Protein AF-0000000073198872 (afdb_homodimer)

Organism: Anisakis simplex (NCBI:txid6269)

Solvent-accessible surface area (backbone atoms only — not comparable to full-atom values): 18198 Å² total; per-residue (Å²): 120,69,72,65,58,57,59,53,57,56,56,56,57,59,61,66,65,63,76,65,64,76,68,52,69,70,65,44,51,75,65,55,50,51,52,51,48,52,51,43,51,50,50,37,53,51,40,53,50,51,40,52,51,49,52,52,49,42,53,48,53,51,48,53,53,52,51,52,50,54,45,47,52,35,37,46,24,47,45,59,31,41,44,75,40,77,53,76,89,40,34,33,37,41,26,38,73,72,46,74,95,46,59,45,45,30,42,39,37,82,68,36,77,39,73,44,79,52,90,44,79,63,46,60,76,38,49,70,52,42,48,49,20,49,66,65,63,65,28,56,22,41,32,50,19,52,51,45,41,53,38,48,51,52,51,52,58,57,56,57,56,60,63,60,65,62,76,108,120,71,73,66,56,57,56,54,58,56,56,56,56,60,61,66,67,63,76,67,64,74,68,54,68,72,69,43,52,76,66,53,52,51,50,50,48,50,51,42,52,50,51,37,53,52,41,52,50,52,42,53,52,48,51,51,50,42,53,50,54,52,48,52,54,52,51,52,49,53,45,49,52,35,38,46,24,47,46,60,32,42,43,76,41,78,55,75,88,38,34,32,38,41,26,38,74,72,46,72,95,46,59,44,44,30,42,40,38,82,68,37,77,41,74,43,78,51,90,44,79,62,46,58,76,38,50,71,52,41,47,49,20,47,66,65,64,64,27,55,22,42,31,51,19,51,51,44,40,54,38,47,51,54,51,52,56,57,56,58,58,60,62,60,65,61,75,108

Sequence (336 aa):
MAHAEFREIETNRKRKKADSSLDDFDELDASSSKRYREELLKQTTDLQYQLHKLEKEKERAVKIQSDLIKKYRAIVTALSGLQIKMKGEDLVQVESIFEPGQFFVFKVENWGKSISLLETDYAAKWSSQIEEYLGGRNSTPAFLAAVTLALDEKSQSASSVHSFNFSDMAHAEFREIETNRKRKKADSSLDDFDELDASSSKRYREELLKQTTDLQYQLHKLEKEKERAVKIQSDLIKKYRAIVTALSGLQIKMKGEDLVQVESIFEPGQFFVFKVENWGKSISLLETDYAAKWSSQIEEYLGGRNSTPAFLAAVTLALDEKSQSASSVHSFNFSD

Structure (mmCIF, N/CA/C/O backbone):
data_AF-0000000073198872-model_v1
#
loop_
_entity.id
_entity.type
_entity.pdbx_description
1 polymer 'FYR N-terminal domain-containing protein'
#
loop_
_atom_site.group_PDB
_atom_site.id
_atom_site.type_symbol
_atom_site.label_atom_id
_atom_site.label_alt_id
_atom_site.label_comp_id
_atom_site.label_asym_id
_atom_site.label_entity_id
_atom_site.label_seq_id
_atom_site.pdbx_PDB_ins_code
_atom_site.Cartn_x
_atom_site.Cartn_y
_atom_site.Cartn_z
_atom_site.occupancy
_atom_site.B_iso_or_equiv
_atom_site.auth_seq_id
_atom_site.auth_comp_id
_atom_site.auth_asym_id
_atom_site.auth_atom_id
_atom_site.pdbx_PDB_model_num
ATOM 1 N N . MET A 1 1 ? 34.344 81.125 -4.398 1 29.86 1 MET A N 1
ATOM 2 C CA . MET A 1 1 ? 32.906 81.188 -4.398 1 29.86 1 MET A CA 1
ATOM 3 C C . MET A 1 1 ? 32.281 79.938 -3.779 1 29.86 1 MET A C 1
ATOM 5 O O . MET A 1 1 ? 31.109 79.875 -3.422 1 29.86 1 MET A O 1
ATOM 9 N N . ALA A 1 2 ? 33.125 78.938 -3.816 1 49.19 2 ALA A N 1
ATOM 10 C CA . ALA A 1 2 ? 32.656 77.625 -3.455 1 49.19 2 ALA A CA 1
ATOM 11 C C . ALA A 1 2 ? 32.531 77.438 -1.942 1 49.19 2 ALA A C 1
ATOM 13 O O . ALA A 1 2 ? 31.797 76.625 -1.459 1 49.19 2 ALA A O 1
ATOM 14 N N . HIS A 1 3 ? 33.25 78.375 -1.206 1 50.47 3 HIS A N 1
ATOM 15 C CA . HIS A 1 3 ? 33.25 78.312 0.251 1 50.47 3 HIS A CA 1
ATOM 16 C C . HIS A 1 3 ? 31.891 78.688 0.82 1 50.47 3 HIS A C 1
ATOM 18 O O . HIS A 1 3 ? 31.469 78.125 1.848 1 50.47 3 HIS A O 1
ATOM 24 N N . ALA A 1 4 ? 31.219 79.688 0.162 1 48.03 4 ALA A N 1
ATOM 25 C CA . ALA A 1 4 ? 30 80.25 0.72 1 48.03 4 ALA A CA 1
ATOM 26 C C . ALA A 1 4 ? 28.828 79.312 0.569 1 48.03 4 ALA A C 1
ATOM 28 O O . ALA A 1 4 ? 27.953 79.25 1.434 1 48.03 4 ALA A O 1
ATOM 29 N N . GLU A 1 5 ? 28.891 78.375 -0.448 1 46.88 5 GLU A N 1
ATOM 30 C CA . GLU A 1 5 ? 27.75 77.5 -0.763 1 46.88 5 GLU A CA 1
ATOM 31 C C . GLU A 1 5 ? 27.625 76.375 0.24 1 46.88 5 GLU A C 1
ATOM 33 O O . GLU A 1 5 ? 26.531 75.875 0.511 1 46.88 5 GLU A O 1
ATOM 38 N N . PHE A 1 6 ? 28.828 75.938 0.807 1 49.69 6 PHE A N 1
ATOM 39 C CA . PHE A 1 6 ? 28.766 74.812 1.693 1 49.69 6 PHE A CA 1
ATOM 40 C C . PHE A 1 6 ? 28.078 75.125 3.006 1 49.69 6 PHE A C 1
ATOM 42 O O . PHE A 1 6 ? 27.359 74.312 3.58 1 49.69 6 PHE A O 1
ATOM 49 N N . ARG A 1 7 ? 28.141 76.5 3.486 1 48.84 7 ARG A N 1
ATOM 50 C CA . ARG A 1 7 ? 27.578 76.875 4.777 1 48.84 7 ARG A CA 1
ATOM 51 C C . ARG A 1 7 ? 26.062 76.875 4.73 1 48.84 7 ARG A C 1
ATOM 53 O O . ARG A 1 7 ? 25.391 76.625 5.746 1 48.84 7 ARG A O 1
ATOM 60 N N . GLU A 1 8 ? 25.5 77.125 3.455 1 48.06 8 GLU A N 1
ATOM 61 C CA . GLU A 1 8 ? 24.047 77.188 3.357 1 48.06 8 GLU A CA 1
ATOM 62 C C . GLU A 1 8 ? 23.391 75.812 3.453 1 48.06 8 GLU A C 1
ATOM 64 O O . GLU A 1 8 ? 22.297 75.688 3.988 1 48.06 8 GLU A O 1
ATOM 69 N N . ILE A 1 9 ? 24.094 74.75 2.965 1 51.44 9 ILE A N 1
ATOM 70 C CA . ILE A 1 9 ? 23.484 73.438 2.969 1 51.44 9 ILE A CA 1
ATOM 71 C C . ILE A 1 9 ? 23.406 72.938 4.402 1 51.44 9 ILE A C 1
ATOM 73 O O . ILE A 1 9 ? 22.422 72.312 4.781 1 51.44 9 ILE A O 1
ATOM 77 N N . GLU A 1 10 ? 24.531 73.375 5.223 1 46.34 10 GLU A N 1
ATOM 78 C CA . GLU A 1 10 ? 24.516 72.875 6.59 1 46.34 10 GLU A CA 1
ATOM 79 C C . GLU A 1 10 ? 23.391 73.562 7.406 1 46.34 10 GLU A C 1
ATOM 81 O O . GLU A 1 10 ? 22.781 72.875 8.258 1 46.34 10 GLU A O 1
ATOM 86 N N . THR A 1 11 ? 23.078 74.875 7.098 1 47.56 11 THR A N 1
ATOM 87 C CA . THR A 1 11 ? 22.062 75.562 7.891 1 47.56 11 THR A CA 1
ATOM 88 C C . THR A 1 11 ? 20.672 75 7.574 1 47.56 11 THR A C 1
ATOM 90 O O . THR A 1 11 ? 19.797 74.938 8.445 1 47.56 11 THR A O 1
ATOM 93 N N . ASN A 1 12 ? 20.484 74.562 6.25 1 47.78 12 ASN A N 1
ATOM 94 C CA . ASN A 1 12 ? 19.156 74.062 5.887 1 47.78 12 ASN A CA 1
ATOM 95 C C . ASN A 1 12 ? 18.891 72.688 6.504 1 47.78 12 ASN A C 1
ATOM 97 O O . ASN A 1 12 ? 17.734 72.25 6.629 1 47.78 12 ASN A O 1
ATOM 101 N N . ARG A 1 13 ? 19.984 71.938 6.695 1 43.19 13 ARG A N 1
ATOM 102 C CA . ARG A 1 13 ? 19.781 70.625 7.309 1 43.19 13 ARG A CA 1
ATOM 103 C C . ARG A 1 13 ? 19.344 70.75 8.766 1 43.19 13 ARG A C 1
ATOM 105 O O . ARG A 1 13 ? 18.625 69.875 9.289 1 43.19 13 ARG A O 1
ATOM 112 N N . LYS A 1 14 ? 19.781 71.812 9.484 1 44.91 14 LYS A N 1
ATOM 113 C CA . LYS A 1 14 ? 19.406 71.938 10.891 1 44.91 14 LYS A CA 1
ATOM 114 C C . LYS A 1 14 ? 17.922 72.25 11.031 1 44.91 14 LYS A C 1
ATOM 116 O O . LYS A 1 14 ? 17.328 72 12.07 1 44.91 14 LYS A O 1
ATOM 121 N N . ARG A 1 15 ? 17.375 73 10.008 1 44.44 15 ARG A N 1
ATOM 122 C CA . ARG A 1 15 ? 15.992 73.438 10.266 1 44.44 15 ARG A CA 1
ATOM 123 C C . ARG A 1 15 ? 15.047 72.25 10.133 1 44.44 15 ARG A C 1
ATOM 125 O O . ARG A 1 15 ? 13.945 72.25 10.695 1 44.44 15 ARG A O 1
ATOM 132 N N . LYS A 1 16 ? 15.391 71.25 9.219 1 43.62 16 LYS A N 1
ATOM 133 C CA . LYS A 1 16 ? 14.367 70.25 8.992 1 43.62 16 LYS A CA 1
ATOM 134 C C . LYS A 1 16 ? 14.312 69.25 10.148 1 43.62 16 LYS A C 1
ATOM 136 O O . LYS A 1 16 ? 13.539 68.312 10.109 1 43.62 16 LYS A O 1
ATOM 141 N N . LYS A 1 17 ? 15.359 69.188 10.953 1 40.75 17 LYS A N 1
ATOM 142 C CA . LYS A 1 17 ? 15.25 68.188 12.023 1 40.75 17 LYS A CA 1
ATOM 143 C C . LYS A 1 17 ? 14.195 68.562 13.047 1 40.75 17 LYS A C 1
ATOM 145 O O . LYS A 1 17 ? 13.984 67.875 14.039 1 40.75 17 LYS A O 1
ATOM 150 N N . ALA A 1 18 ? 13.836 69.875 13.141 1 38.72 18 ALA A N 1
ATOM 151 C CA . ALA A 1 18 ? 13.055 70.188 14.328 1 38.72 18 ALA A CA 1
ATOM 152 C C . ALA A 1 18 ? 11.734 69.438 14.344 1 38.72 18 ALA A C 1
ATOM 154 O O . ALA A 1 18 ? 11.336 68.875 15.375 1 38.72 18 ALA A O 1
ATOM 155 N N . ASP A 1 19 ? 10.766 69.875 13.484 1 36.12 19 ASP A N 1
ATOM 156 C CA . ASP A 1 19 ? 9.352 69.625 13.773 1 36.12 19 ASP A CA 1
ATOM 157 C C . ASP A 1 19 ? 8.977 68.188 13.484 1 36.12 19 ASP A C 1
ATOM 159 O O . ASP A 1 19 ? 7.887 67.875 12.977 1 36.12 19 ASP A O 1
ATOM 163 N N . SER A 1 20 ? 9.914 67.25 13.242 1 34.59 20 SER A N 1
ATOM 164 C CA . SER A 1 20 ? 9.367 66 12.859 1 34.59 20 SER A CA 1
ATOM 165 C C . SER A 1 20 ? 8.336 65.5 13.875 1 34.59 20 SER A C 1
ATOM 167 O O . SER A 1 20 ? 8.602 65.5 15.078 1 34.59 20 SER A O 1
ATOM 169 N N . SER A 1 21 ? 6.961 65.5 13.539 1 36.66 21 SER A N 1
ATOM 170 C CA . SER A 1 21 ? 5.66 65 14.016 1 36.66 21 SER A CA 1
ATOM 171 C C . SER A 1 21 ? 5.746 63.625 14.609 1 36.66 21 SER A C 1
ATOM 173 O O . SER A 1 21 ? 4.723 63 14.891 1 36.66 21 SER A O 1
ATOM 175 N N . LEU A 1 22 ? 6.867 62.969 14.539 1 36.72 22 LEU A N 1
ATOM 176 C CA . LEU A 1 22 ? 6.801 61.594 15.07 1 36.72 22 LEU A CA 1
ATOM 177 C C . LEU A 1 22 ? 6.434 61.625 16.547 1 36.72 22 LEU A C 1
ATOM 179 O O . LEU A 1 22 ? 6.191 60.562 17.141 1 36.72 22 LEU A O 1
ATOM 183 N N . ASP A 1 23 ? 6.816 62.688 17.281 1 38.59 23 ASP A N 1
ATOM 184 C CA . ASP A 1 23 ? 6.445 62.75 18.703 1 38.59 23 ASP A CA 1
ATOM 185 C C . ASP A 1 23 ? 4.93 62.688 18.875 1 38.59 23 ASP A C 1
ATOM 187 O O . ASP A 1 23 ? 4.426 62.719 20 1 38.59 23 ASP A O 1
ATOM 191 N N . ASP A 1 24 ? 4.211 63.125 17.781 1 40.94 24 ASP A N 1
ATOM 192 C CA . ASP A 1 24 ? 2.768 63.312 17.891 1 40.94 24 ASP A CA 1
ATOM 193 C C . ASP A 1 24 ? 2.062 61.969 18.109 1 40.94 24 ASP A C 1
ATOM 195 O O . ASP A 1 24 ? 0.838 61.938 18.266 1 40.94 24 ASP A O 1
ATOM 199 N N . PHE A 1 25 ? 2.641 60.875 17.75 1 42.91 25 PHE A N 1
ATOM 200 C CA . PHE A 1 25 ? 1.94 59.625 18.047 1 42.91 25 PHE A CA 1
ATOM 201 C C . PHE A 1 25 ? 1.687 59.5 19.547 1 42.91 25 PHE A C 1
ATOM 203 O O . PHE A 1 25 ? 0.919 58.625 19.969 1 42.91 25 PHE A O 1
ATOM 210 N N . ASP A 1 26 ? 2.48 60.062 20.375 1 45.41 26 ASP A N 1
ATOM 211 C CA . ASP A 1 26 ? 2.312 60.094 21.812 1 45.41 26 ASP A CA 1
ATOM 212 C C . ASP A 1 26 ? 0.983 60.75 22.203 1 45.41 26 ASP A C 1
ATOM 214 O O . ASP A 1 26 ? 0.507 60.594 23.328 1 45.41 26 ASP A O 1
ATOM 218 N N . GLU A 1 27 ? 0.67 61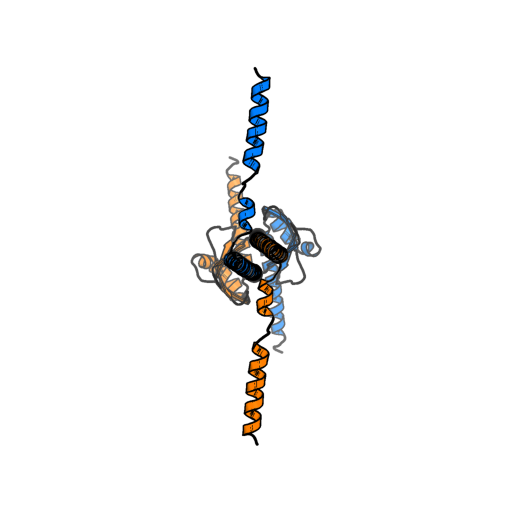.906 21.5 1 47.66 27 GLU A N 1
ATOM 219 C CA . GLU A 1 27 ? -0.547 62.594 21.922 1 47.66 27 GLU A CA 1
ATOM 220 C C . GLU A 1 27 ? -1.791 61.812 21.547 1 47.66 27 GLU A C 1
ATOM 222 O O . GLU A 1 27 ? -2.572 62.219 20.688 1 47.66 27 GLU A O 1
ATOM 227 N N . LEU A 1 28 ? -1.693 60.688 20.969 1 51.25 28 LEU A N 1
ATOM 228 C CA . LEU A 1 28 ? -2.984 60.031 20.797 1 51.25 28 LEU A CA 1
ATOM 229 C C . LEU A 1 28 ? -3.816 60.156 22.062 1 51.25 28 LEU A C 1
ATOM 231 O O . LEU A 1 28 ? -3.307 59.906 23.172 1 51.25 28 LEU A O 1
ATOM 235 N N . ASP A 1 29 ? -4.926 60.75 21.922 1 65.88 29 ASP A N 1
ATOM 236 C CA . ASP A 1 29 ? -5.918 60.906 22.984 1 65.88 29 ASP A CA 1
ATOM 237 C C . ASP A 1 29 ? -6.133 59.594 23.719 1 65.88 29 ASP A C 1
ATOM 239 O O . ASP A 1 29 ? -5.867 58.531 23.188 1 65.88 29 ASP A O 1
ATOM 243 N N . ALA A 1 30 ? -6 59.656 25.094 1 72.56 30 ALA A N 1
ATOM 244 C CA . ALA A 1 30 ? -6.254 58.562 26 1 72.56 30 ALA A CA 1
ATOM 245 C C . ALA A 1 30 ? -7.266 57.594 25.406 1 72.56 30 ALA A C 1
ATOM 247 O O . ALA A 1 30 ? -7.109 56.375 25.531 1 72.56 30 ALA A O 1
ATOM 248 N N . SER A 1 31 ? -8.188 58.125 24.5 1 77.12 31 SER A N 1
ATOM 249 C CA . SER A 1 31 ? -9.234 57.312 23.891 1 77.12 31 SER A CA 1
ATOM 250 C C . SER A 1 31 ? -8.688 56.5 22.719 1 77.12 31 SER A C 1
ATOM 252 O O . SER A 1 31 ? -9.008 55.312 22.562 1 77.12 31 SER A O 1
ATOM 254 N N . SER A 1 32 ? -7.824 57.094 21.906 1 82.5 32 SER A N 1
ATOM 255 C CA . SER A 1 32 ? -7.25 56.438 20.734 1 82.5 32 SER A CA 1
ATOM 256 C C . SER A 1 32 ? -6.254 55.375 21.141 1 82.5 32 SER A C 1
ATOM 258 O O . SER A 1 32 ? -6.207 54.281 20.547 1 82.5 32 SER A O 1
ATOM 260 N N . SER A 1 33 ? -5.48 55.594 22.172 1 80.81 33 SER A N 1
ATOM 261 C CA . SER A 1 33 ? -4.516 54.625 22.688 1 80.81 33 SER A CA 1
ATOM 262 C C . SER A 1 33 ? -5.215 53.406 23.266 1 80.81 33 SER A C 1
ATOM 264 O O . SER A 1 33 ? -4.77 52.281 23.047 1 80.81 33 SER A O 1
ATOM 266 N N . LYS A 1 34 ? -6.305 53.75 24 1 82.06 34 LYS A N 1
ATOM 267 C CA . LYS A 1 34 ? -7.086 52.656 24.578 1 82.06 34 LYS A CA 1
ATOM 268 C C . LYS A 1 34 ? -7.68 51.781 23.469 1 82.06 34 LYS A C 1
ATOM 270 O O . LYS A 1 34 ? -7.648 50.562 23.562 1 82.06 34 LYS A O 1
ATOM 275 N N . ARG A 1 35 ? -8.219 52.375 22.406 1 87.38 35 ARG A N 1
ATOM 276 C CA . ARG A 1 35 ? -8.789 51.625 21.281 1 87.38 35 ARG A CA 1
ATOM 277 C C . ARG A 1 35 ? -7.734 50.781 20.594 1 87.38 35 ARG A C 1
ATOM 279 O O . ARG A 1 35 ? -8.008 49.625 20.234 1 87.38 35 ARG A O 1
ATOM 286 N N . TYR A 1 36 ? -6.566 51.281 20.375 1 87.75 36 TYR A N 1
ATOM 287 C CA . TYR A 1 36 ? -5.477 50.562 19.734 1 87.75 36 TYR A CA 1
ATOM 288 C C . TYR A 1 36 ? -5.07 49.344 20.562 1 87.75 36 TYR A C 1
ATOM 290 O O . TYR A 1 36 ? -4.871 48.25 20.016 1 87.75 36 TYR A O 1
ATOM 298 N N . ARG A 1 37 ? -4.988 49.562 21.859 1 86.38 37 ARG A N 1
ATOM 299 C CA . ARG A 1 37 ? -4.637 48.469 22.75 1 86.38 37 ARG A CA 1
ATOM 300 C C . ARG A 1 37 ? -5.684 47.344 22.703 1 86.38 37 ARG A C 1
ATOM 302 O O . ARG A 1 37 ? -5.34 46.156 22.656 1 86.38 37 ARG A O 1
ATOM 309 N N . GLU A 1 38 ? -6.891 47.75 22.688 1 89.56 38 GLU A N 1
ATOM 310 C CA . GLU A 1 38 ? -7.988 46.812 22.609 1 89.56 38 GLU A CA 1
ATOM 311 C C . GLU A 1 38 ? -7.941 46.031 21.297 1 89.56 38 GLU A C 1
ATOM 313 O O . GLU A 1 38 ? -8.219 44.812 21.266 1 89.56 38 GLU A O 1
ATOM 318 N N . GLU A 1 39 ? -7.621 46.75 20.25 1 91.56 39 GLU A N 1
ATOM 319 C CA . GLU A 1 39 ? -7.5 46.094 18.953 1 91.56 39 GLU A CA 1
ATOM 320 C C . GLU A 1 39 ? -6.352 45.094 18.922 1 91.56 39 GLU A C 1
ATOM 322 O O . GLU A 1 39 ? -6.488 44 18.375 1 91.56 39 GLU A O 1
ATOM 327 N N . LEU A 1 40 ? -5.25 45.438 19.562 1 91.44 40 LEU A N 1
ATOM 328 C CA . LEU A 1 40 ? -4.094 44.531 19.625 1 91.44 40 LEU A CA 1
ATOM 329 C C . LEU A 1 40 ? -4.402 43.312 20.453 1 91.44 40 LEU A C 1
ATOM 331 O O . LEU A 1 40 ? -3.965 42.188 20.125 1 91.44 40 LEU A O 1
ATOM 335 N N . LEU A 1 41 ? -5.152 43.5 21.516 1 91.69 41 LEU A N 1
ATOM 336 C CA . LEU A 1 41 ? -5.551 42.406 22.375 1 91.69 41 LEU A CA 1
ATOM 337 C C . LEU A 1 41 ? -6.461 41.438 21.609 1 91.69 41 LEU A C 1
ATOM 339 O O . LEU A 1 41 ? -6.309 40.219 21.719 1 91.69 41 LEU A O 1
ATOM 343 N N . LYS A 1 42 ? -7.363 42 20.844 1 93.88 42 LYS A N 1
ATOM 344 C CA . LYS A 1 42 ? -8.25 41.188 20.031 1 93.88 42 LYS A CA 1
ATOM 345 C C . LYS A 1 42 ? -7.473 40.406 18.984 1 93.88 42 LYS A C 1
ATOM 347 O O . LYS A 1 42 ? -7.727 39.219 18.781 1 93.88 42 LYS A O 1
ATOM 352 N N . GLN A 1 43 ? -6.523 41.031 18.328 1 92.81 43 GLN A N 1
ATOM 353 C CA . GLN A 1 43 ? -5.707 40.375 17.312 1 92.81 43 GLN A CA 1
ATOM 354 C C . GLN A 1 43 ? -4.898 39.219 17.906 1 92.81 43 GLN A C 1
ATOM 356 O O . GLN A 1 43 ? -4.789 38.156 17.297 1 92.81 43 GLN A O 1
ATOM 361 N N . THR A 1 44 ? -4.363 39.469 19.078 1 93.25 44 THR A N 1
ATOM 362 C CA . THR A 1 44 ? -3.57 38.438 19.766 1 93.25 44 THR A CA 1
ATOM 363 C C . THR A 1 44 ? -4.426 37.219 20.078 1 93.25 44 THR A C 1
ATOM 365 O O . THR A 1 44 ? -4 36.094 19.859 1 93.25 44 THR A O 1
ATOM 368 N N . THR A 1 45 ? -5.609 37.5 20.594 1 93.81 45 THR A N 1
ATOM 369 C CA . THR A 1 45 ? -6.52 36.406 20.938 1 93.81 45 THR A CA 1
ATOM 370 C C . THR A 1 45 ? -6.945 35.656 19.688 1 93.81 45 THR A C 1
ATOM 372 O O . THR A 1 45 ? -7.035 34.438 19.719 1 93.81 45 THR A O 1
ATOM 375 N N . ASP A 1 46 ? -7.191 36.375 18.609 1 95.19 46 ASP A N 1
ATOM 376 C CA . ASP A 1 46 ? -7.582 35.75 17.344 1 95.19 46 ASP A CA 1
ATOM 377 C C . ASP A 1 46 ? -6.461 34.875 16.781 1 95.19 46 ASP A C 1
ATOM 379 O O . ASP A 1 46 ? -6.711 33.75 16.297 1 95.19 46 ASP A O 1
ATOM 383 N N . LEU A 1 47 ? -5.25 35.344 16.875 1 95 47 LEU A N 1
ATOM 384 C CA . LEU A 1 47 ? -4.102 34.594 16.375 1 95 47 LEU A CA 1
ATOM 385 C C . LEU A 1 47 ? -3.857 33.344 17.203 1 95 47 LEU A C 1
ATOM 387 O O . LEU A 1 47 ? -3.496 32.281 16.672 1 95 47 LEU A O 1
ATOM 391 N N . GLN A 1 48 ? -4.105 33.438 18.547 1 93.56 48 GLN A N 1
ATOM 392 C CA . GLN A 1 48 ? -3.973 32.281 19.438 1 93.56 48 GLN A CA 1
ATOM 393 C C . GLN A 1 48 ? -5 31.219 19.078 1 93.56 48 GLN A C 1
ATOM 395 O O . GLN A 1 48 ? -4.68 30.031 19.062 1 93.56 48 GLN A O 1
ATOM 400 N N . TYR A 1 49 ? -6.188 31.656 18.781 1 95.06 49 TYR A N 1
ATOM 401 C CA . TYR A 1 49 ? -7.25 30.75 18.375 1 95.06 49 TYR A CA 1
ATOM 402 C C . TYR A 1 49 ? -6.914 30.062 17.062 1 95.06 49 TYR A C 1
ATOM 404 O O . TYR A 1 49 ? -7.086 28.859 16.922 1 95.06 49 TYR A O 1
ATOM 412 N N . GLN A 1 50 ? -6.426 30.797 16.078 1 94.62 50 GLN A N 1
ATOM 413 C CA . GLN A 1 50 ? -6.074 30.266 14.766 1 94.62 50 GLN A CA 1
ATOM 414 C C . GLN A 1 50 ? -4.945 29.234 14.875 1 94.62 50 GLN A C 1
ATOM 416 O O . GLN A 1 50 ? -4.965 28.219 14.188 1 94.62 50 GLN A O 1
ATOM 421 N N . LEU A 1 51 ? -4.02 29.547 15.773 1 95.19 51 LEU A N 1
ATOM 422 C CA . LEU A 1 51 ? -2.902 28.641 15.992 1 95.19 51 LEU A CA 1
ATOM 423 C C . LEU A 1 51 ? -3.389 27.312 16.562 1 95.19 51 LEU A C 1
ATOM 425 O O . LEU A 1 51 ? -2.967 26.25 16.094 1 95.19 51 LEU A O 1
ATOM 429 N N . HIS A 1 52 ? -4.27 27.359 17.516 1 94.19 52 HIS A N 1
ATOM 430 C CA . HIS A 1 52 ? -4.816 26.172 18.141 1 94.19 52 HIS A CA 1
ATOM 431 C C . HIS A 1 52 ? -5.641 25.359 17.141 1 94.19 52 HIS A C 1
ATOM 433 O O . HIS A 1 52 ? -5.535 24.125 17.094 1 94.19 52 HIS A O 1
ATOM 439 N N . LYS A 1 53 ? -6.426 26.031 16.359 1 94.75 53 LYS A N 1
ATOM 440 C CA . LYS A 1 53 ? -7.25 25.391 15.344 1 94.75 53 LYS A CA 1
ATOM 441 C C . LYS A 1 53 ? -6.387 24.672 14.305 1 94.75 53 LYS A C 1
ATOM 443 O O . LYS A 1 53 ? -6.664 23.531 13.938 1 94.75 53 LYS A O 1
ATOM 448 N N . LEU A 1 54 ? -5.336 25.344 13.914 1 93.12 54 LEU A N 1
ATOM 449 C CA . LEU A 1 54 ? -4.445 24.797 12.898 1 93.12 54 LEU A CA 1
ATOM 450 C C . LEU A 1 54 ? -3.697 23.578 13.43 1 93.12 54 LEU A C 1
ATOM 452 O O . LEU A 1 54 ? -3.467 22.609 12.703 1 93.12 54 LEU A O 1
ATOM 456 N N . GLU A 1 55 ? -3.367 23.656 14.688 1 92.62 55 GLU A N 1
ATOM 457 C CA . GLU A 1 55 ? -2.697 22.531 15.32 1 92.62 55 GLU A CA 1
ATOM 458 C C . GLU A 1 55 ? -3.592 21.281 15.328 1 92.62 55 GLU A C 1
ATOM 460 O O . GLU A 1 55 ? -3.137 20.188 15.016 1 92.62 55 GLU A O 1
ATOM 465 N N . LYS A 1 56 ? -4.824 21.531 15.617 1 94.25 56 LYS A N 1
ATOM 466 C CA . LYS A 1 56 ? -5.789 20.422 15.656 1 94.25 56 LYS A CA 1
ATOM 467 C C . LYS A 1 56 ? -6.062 19.891 14.258 1 94.25 56 LYS A C 1
ATOM 469 O O . LYS A 1 56 ? -6.184 18.672 14.062 1 94.25 56 LYS A O 1
ATOM 474 N N . GLU A 1 57 ? -6.121 20.797 13.32 1 90.5 57 GLU A N 1
ATOM 475 C CA . GLU A 1 57 ? -6.336 20.391 11.93 1 90.5 57 GLU A CA 1
ATOM 476 C C . GLU A 1 57 ? -5.168 19.578 11.398 1 90.5 57 GLU A C 1
ATOM 478 O O . GLU A 1 57 ? -5.367 18.578 10.703 1 90.5 57 GLU A O 1
ATOM 483 N N . LYS A 1 58 ? -3.996 20 11.773 1 88.56 58 LYS A N 1
ATOM 484 C CA . LYS A 1 58 ? -2.795 19.266 11.391 1 88.56 58 LYS A CA 1
ATOM 485 C C . LYS A 1 58 ? -2.812 17.844 11.961 1 88.56 58 LYS A C 1
ATOM 487 O O . LYS A 1 58 ? -2.551 16.875 11.242 1 88.56 58 LYS A O 1
ATOM 492 N N . GLU A 1 59 ? -3.176 17.719 13.164 1 89.56 59 GLU A N 1
ATOM 493 C CA . GLU A 1 59 ? -3.229 16.406 13.82 1 89.56 59 GLU A CA 1
ATOM 494 C C . GLU A 1 59 ? -4.262 15.508 13.164 1 89.56 59 GLU A C 1
ATOM 496 O O . GLU A 1 59 ? -4 14.32 12.93 1 89.56 59 GLU A O 1
ATOM 501 N N . ARG A 1 60 ? -5.34 16.156 12.859 1 88.31 60 ARG A N 1
ATOM 502 C CA . ARG A 1 60 ? -6.418 15.398 12.234 1 88.31 60 ARG A CA 1
ATOM 503 C C . ARG A 1 60 ? -6.031 14.945 10.836 1 88.31 60 ARG A C 1
ATOM 505 O O . ARG A 1 60 ? -6.285 13.797 10.453 1 88.31 60 ARG A O 1
ATOM 512 N N . ALA A 1 61 ? -5.438 15.758 10.094 1 85.31 61 ALA A N 1
ATOM 513 C CA . ALA A 1 61 ? -5.047 15.445 8.719 1 85.31 61 ALA A CA 1
ATOM 514 C C . ALA A 1 61 ? -4 14.336 8.688 1 85.31 61 ALA A C 1
ATOM 516 O O . ALA A 1 61 ? -4.082 13.422 7.863 1 85.31 61 ALA A O 1
ATOM 517 N N . VAL A 1 62 ? -3.158 14.406 9.648 1 82.5 62 VAL A N 1
ATOM 518 C CA . VAL A 1 62 ? -2.094 13.406 9.727 1 82.5 62 VAL A CA 1
ATOM 519 C C . VAL A 1 62 ? -2.682 12.055 10.109 1 82.5 62 VAL A C 1
ATOM 521 O O . VAL A 1 62 ? -2.311 11.023 9.539 1 82.5 62 VAL A O 1
ATOM 524 N N . LYS A 1 63 ? -3.598 12.031 10.961 1 86.06 63 LYS A N 1
ATOM 525 C CA . LYS A 1 63 ? -4.215 10.797 11.43 1 86.06 63 LYS A CA 1
ATOM 526 C C . LYS A 1 63 ? -5.062 10.156 10.336 1 86.06 63 LYS A C 1
ATOM 528 O O . LYS A 1 63 ? -5.035 8.93 10.156 1 86.06 63 LYS A O 1
ATOM 533 N N . ILE A 1 64 ? -5.762 10.93 9.617 1 83.5 64 ILE A N 1
ATOM 534 C CA . ILE A 1 64 ? -6.605 10.438 8.539 1 83.5 64 ILE A CA 1
ATOM 535 C C . ILE A 1 64 ? -5.742 9.758 7.477 1 83.5 64 ILE A C 1
ATOM 537 O O . ILE A 1 64 ? -6.051 8.656 7.031 1 83.5 64 ILE A O 1
ATOM 541 N N . GLN A 1 65 ? -4.691 10.445 7.141 1 82.88 65 GLN A N 1
ATOM 542 C CA . GLN A 1 65 ? -3.801 9.867 6.141 1 82.88 65 GLN A CA 1
ATOM 543 C C . GLN A 1 65 ? -3.176 8.57 6.648 1 82.88 65 GLN A C 1
ATOM 545 O O . GLN A 1 65 ? -3.051 7.602 5.898 1 82.88 65 GLN A O 1
ATOM 550 N N . SER A 1 66 ? -2.848 8.523 7.879 1 86 66 SER A N 1
ATOM 551 C CA . SER A 1 66 ? -2.248 7.332 8.477 1 86 66 SER A CA 1
ATOM 552 C C . SER A 1 66 ? -3.225 6.164 8.484 1 86 66 SER A C 1
ATOM 554 O O . SER A 1 66 ? -2.832 5.02 8.234 1 86 66 SER A O 1
ATOM 556 N N . ASP A 1 67 ? -4.469 6.426 8.734 1 87.19 67 ASP A N 1
ATOM 557 C CA . ASP A 1 67 ? -5.496 5.391 8.75 1 87.19 67 ASP A CA 1
ATOM 558 C C . ASP A 1 67 ? -5.754 4.848 7.348 1 87.19 67 ASP A C 1
ATOM 560 O O . ASP A 1 67 ? -6.023 3.658 7.172 1 87.19 67 ASP A O 1
ATOM 564 N N . LEU A 1 68 ? -5.676 5.73 6.414 1 84.31 68 LEU A N 1
ATOM 565 C CA . LEU A 1 68 ? -5.859 5.316 5.027 1 84.31 68 LEU A CA 1
ATOM 566 C C . LEU A 1 68 ? -4.754 4.363 4.594 1 84.31 68 LEU A C 1
ATOM 568 O O . LEU A 1 68 ? -5.016 3.363 3.922 1 84.31 68 LEU A O 1
ATOM 572 N N . ILE A 1 69 ? -3.578 4.613 5.043 1 87.25 69 ILE A N 1
ATOM 573 C CA . ILE A 1 69 ? -2.441 3.768 4.695 1 87.25 69 ILE A CA 1
ATOM 574 C C . ILE A 1 69 ? -2.592 2.402 5.367 1 87.25 69 ILE A C 1
ATOM 576 O O . ILE A 1 69 ? -2.309 1.371 4.754 1 87.25 69 ILE A O 1
ATOM 580 N N . LYS A 1 70 ? -3.01 2.424 6.566 1 90.94 70 LYS A N 1
ATOM 581 C CA . LYS A 1 70 ? -3.24 1.181 7.297 1 90.94 70 LYS A CA 1
ATOM 582 C C . LYS A 1 70 ? -4.277 0.312 6.59 1 90.94 70 LYS A C 1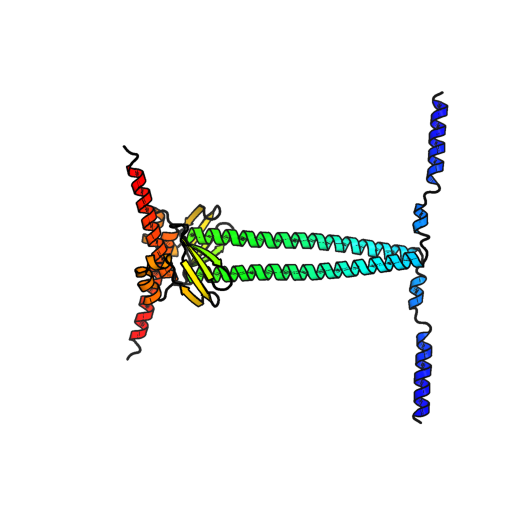
ATOM 584 O O . LYS A 1 70 ? -4.098 -0.9 6.461 1 90.94 70 LYS A O 1
ATOM 589 N N . LYS A 1 71 ? -5.305 0.976 6.16 1 92.06 71 LYS A N 1
ATOM 590 C CA . LYS A 1 71 ? -6.352 0.278 5.418 1 92.06 71 LYS A CA 1
ATOM 591 C C . LYS A 1 71 ? -5.809 -0.296 4.113 1 92.06 71 LYS A C 1
ATOM 593 O O . LYS A 1 71 ? -6.098 -1.443 3.766 1 92.06 71 LYS A O 1
ATOM 598 N N . TYR A 1 72 ? -5.047 0.433 3.443 1 93.88 72 TYR A N 1
ATOM 599 C CA . TYR A 1 72 ? -4.453 -0.01 2.186 1 93.88 72 TYR A CA 1
ATOM 600 C C . TYR A 1 72 ? -3.559 -1.226 2.404 1 93.88 72 TYR A C 1
ATOM 602 O O . TYR A 1 72 ? -3.615 -2.191 1.64 1 93.88 72 TYR A O 1
ATOM 610 N N . ARG A 1 73 ? -2.783 -1.123 3.373 1 96 73 ARG A N 1
ATOM 611 C CA . ARG A 1 73 ? -1.896 -2.236 3.688 1 96 73 ARG A CA 1
ATOM 612 C C . ARG A 1 73 ? -2.691 -3.506 3.98 1 96 73 ARG A C 1
ATOM 614 O O . ARG A 1 73 ? -2.322 -4.594 3.533 1 96 73 ARG A O 1
ATOM 621 N N . ALA A 1 74 ? -3.766 -3.381 4.742 1 96.44 74 ALA A N 1
ATOM 622 C CA . ALA A 1 74 ? -4.633 -4.512 5.062 1 96.44 74 ALA A CA 1
ATOM 623 C C . ALA A 1 74 ? -5.254 -5.105 3.803 1 96.44 74 ALA A C 1
ATOM 625 O O . ALA A 1 74 ? -5.32 -6.328 3.65 1 96.44 74 ALA A O 1
ATOM 626 N N . ILE A 1 75 ? -5.645 -4.246 2.91 1 96.94 75 ILE A N 1
ATOM 627 C CA . ILE A 1 75 ? -6.281 -4.664 1.665 1 96.94 75 ILE A CA 1
ATOM 628 C C . ILE A 1 75 ? -5.266 -5.383 0.781 1 96.94 75 ILE A C 1
ATOM 630 O O . ILE A 1 75 ? -5.559 -6.441 0.219 1 96.94 75 ILE A O 1
ATOM 634 N N . VAL A 1 76 ? -4.086 -4.848 0.662 1 98.38 76 VAL A N 1
ATOM 635 C CA . VAL A 1 76 ? -3.014 -5.477 -0.102 1 98.38 76 VAL A CA 1
ATOM 636 C C . VAL A 1 76 ? -2.746 -6.879 0.443 1 98.38 76 VAL A C 1
ATOM 638 O O . VAL A 1 76 ? -2.652 -7.84 -0.322 1 98.38 76 VAL A O 1
ATOM 641 N N . THR A 1 77 ? -2.648 -6.977 1.729 1 98.62 77 THR A N 1
ATOM 642 C CA . THR A 1 77 ? -2.375 -8.258 2.365 1 98.62 77 THR A CA 1
ATOM 643 C C . THR A 1 77 ? -3.508 -9.25 2.1 1 98.62 77 THR A C 1
ATOM 645 O O . THR A 1 77 ? -3.26 -10.406 1.764 1 98.62 77 THR A O 1
ATOM 648 N N . ALA A 1 78 ? -4.699 -8.805 2.176 1 98.19 78 ALA A N 1
ATOM 649 C CA . ALA A 1 78 ? -5.863 -9.664 2.004 1 98.19 78 ALA A CA 1
ATOM 650 C C . ALA A 1 78 ? -5.98 -10.148 0.562 1 98.19 78 ALA A C 1
ATOM 652 O O . ALA A 1 78 ? -6.363 -11.297 0.312 1 98.19 78 ALA A O 1
ATOM 653 N N . LEU A 1 79 ? -5.645 -9.336 -0.383 1 98.69 79 LEU A N 1
ATOM 654 C CA . LEU A 1 79 ? -5.824 -9.648 -1.796 1 98.69 79 LEU A CA 1
ATOM 655 C C . LEU A 1 79 ? -4.645 -10.453 -2.33 1 98.69 79 LEU A C 1
ATOM 657 O O . LEU A 1 79 ? -4.832 -11.43 -3.059 1 98.69 79 LEU A O 1
ATOM 661 N N . SER A 1 80 ? -3.455 -10.086 -1.958 1 98.75 80 SER A N 1
ATOM 662 C CA . SER A 1 80 ? -2.266 -10.695 -2.545 1 98.75 80 SER A CA 1
ATOM 663 C C . SER A 1 80 ? -1.757 -11.852 -1.688 1 98.75 80 SER A C 1
ATOM 665 O O . SER A 1 80 ? -0.967 -12.672 -2.154 1 98.75 80 SER A O 1
ATOM 667 N N . GLY A 1 81 ? -2.146 -11.812 -0.403 1 98.69 81 GLY A N 1
ATOM 668 C CA . GLY A 1 81 ? -1.617 -12.781 0.542 1 98.69 81 GLY A CA 1
ATOM 669 C C . GLY A 1 81 ? -0.24 -12.414 1.063 1 98.69 81 GLY A C 1
ATOM 670 O O . GLY A 1 81 ? 0.406 -13.219 1.743 1 98.69 81 GLY A O 1
ATOM 671 N N . LEU A 1 82 ? 0.219 -11.25 0.729 1 98.88 82 LEU A N 1
ATOM 672 C CA . LEU A 1 82 ? 1.572 -10.836 1.072 1 98.88 82 LEU A CA 1
ATOM 673 C C . LEU A 1 82 ? 1.547 -9.617 1.991 1 98.88 82 LEU A C 1
ATOM 675 O O . LEU A 1 82 ? 0.952 -8.586 1.652 1 98.88 82 LEU A O 1
ATOM 679 N N . GLN A 1 83 ? 2.105 -9.773 3.172 1 98.5 83 GLN A N 1
ATOM 680 C CA . GLN A 1 83 ? 2.391 -8.625 4.02 1 98.5 83 GLN A CA 1
ATOM 681 C C . GLN A 1 83 ? 3.732 -7.988 3.658 1 98.5 83 GLN A C 1
ATOM 683 O O . GLN A 1 83 ? 4.781 -8.617 3.82 1 98.5 83 GLN A O 1
ATOM 688 N N . ILE A 1 84 ? 3.693 -6.754 3.148 1 98.38 84 ILE A N 1
ATOM 689 C CA . ILE A 1 84 ? 4.875 -6.062 2.648 1 98.38 84 ILE A CA 1
ATOM 690 C C . ILE A 1 84 ? 5.258 -4.934 3.604 1 98.38 84 ILE A C 1
ATOM 692 O O . ILE A 1 84 ? 4.48 -4 3.812 1 98.38 84 ILE A O 1
ATOM 696 N N . LYS A 1 85 ? 6.406 -5.094 4.164 1 97.06 85 LYS A N 1
ATOM 697 C CA . LYS A 1 85 ? 6.891 -4.129 5.145 1 97.06 85 LYS A CA 1
ATOM 698 C C . LYS A 1 85 ? 8.188 -3.475 4.676 1 97.06 85 LYS A C 1
ATOM 700 O O . LYS A 1 85 ? 9.172 -4.16 4.41 1 97.06 85 LYS A O 1
ATOM 705 N N . MET A 1 86 ? 8.148 -2.219 4.605 1 94.75 86 MET A N 1
ATOM 706 C CA . MET A 1 86 ? 9.359 -1.479 4.266 1 94.75 86 MET A CA 1
ATOM 707 C C . MET A 1 86 ? 10.242 -1.282 5.492 1 94.75 86 MET A C 1
ATOM 709 O O . MET A 1 86 ? 9.766 -0.838 6.539 1 94.75 86 MET A O 1
ATOM 713 N N . LYS A 1 87 ? 11.406 -1.812 5.332 1 93.56 87 LYS A N 1
ATOM 714 C CA . LYS A 1 87 ? 12.391 -1.659 6.402 1 93.56 87 LYS A CA 1
ATOM 715 C C . LYS A 1 87 ? 13.516 -0.714 5.98 1 93.56 87 LYS A C 1
ATOM 717 O O . LYS A 1 87 ? 14.539 -1.152 5.457 1 93.56 87 LYS A O 1
ATOM 722 N N . GLY A 1 88 ? 13.383 0.568 6.164 1 87.56 88 GLY A N 1
ATOM 723 C CA . GLY A 1 88 ? 14.367 1.544 5.723 1 87.56 88 GLY A CA 1
ATOM 724 C C . GLY A 1 88 ? 14.133 2.031 4.309 1 87.56 88 GLY A C 1
ATOM 725 O O . GLY A 1 88 ? 12.984 2.129 3.859 1 87.56 88 GLY A O 1
ATOM 726 N N . GLU A 1 89 ? 15.25 2.414 3.641 1 85.44 89 GLU A N 1
ATOM 727 C CA . GLU A 1 89 ? 15.141 3.045 2.33 1 85.44 89 GLU A CA 1
ATOM 728 C C . GLU A 1 89 ? 14.953 2.004 1.229 1 85.44 89 GLU A C 1
ATOM 730 O O . GLU A 1 89 ? 14.156 2.197 0.311 1 85.44 89 GLU A O 1
ATOM 735 N N . ASP A 1 90 ? 15.688 0.886 1.392 1 93.81 90 ASP A N 1
ATOM 736 C CA . ASP A 1 90 ? 15.695 0.026 0.212 1 93.81 90 ASP A CA 1
ATOM 737 C C . ASP A 1 90 ? 15.344 -1.414 0.58 1 93.81 90 ASP A C 1
ATOM 739 O O . ASP A 1 90 ? 15.25 -2.277 -0.295 1 93.81 90 ASP A O 1
ATOM 743 N N . LEU A 1 91 ? 15.148 -1.739 1.83 1 97.12 91 LEU A N 1
ATOM 744 C CA . LEU A 1 91 ? 14.867 -3.109 2.242 1 97.12 91 LEU A CA 1
ATOM 745 C C . LEU A 1 91 ? 13.375 -3.307 2.49 1 97.12 91 LEU A C 1
ATOM 747 O O . LEU A 1 91 ? 12.727 -2.455 3.104 1 97.12 91 LEU A O 1
ATOM 751 N N . VAL A 1 92 ? 12.922 -4.371 1.96 1 98.44 92 VAL A N 1
ATOM 752 C CA . VAL A 1 92 ? 11.5 -4.688 2.088 1 98.44 92 VAL A CA 1
ATOM 753 C C . VAL A 1 92 ? 11.336 -6.137 2.549 1 98.44 92 VAL A C 1
ATOM 755 O O . VAL A 1 92 ? 11.93 -7.051 1.97 1 98.44 92 VAL A O 1
ATOM 758 N N . GLN A 1 93 ? 10.617 -6.34 3.58 1 98.56 93 GLN A N 1
ATOM 759 C CA . GLN A 1 93 ? 10.281 -7.676 4.047 1 98.56 93 GLN A CA 1
ATOM 760 C C . GLN A 1 93 ? 8.906 -8.109 3.531 1 98.56 93 GLN A C 1
ATOM 762 O O . GLN A 1 93 ? 7.949 -7.332 3.582 1 98.56 93 GLN A O 1
ATOM 767 N N . VAL A 1 94 ? 8.859 -9.305 2.992 1 98.81 94 VAL A N 1
ATOM 768 C CA . VAL A 1 94 ? 7.605 -9.844 2.477 1 98.81 94 VAL A CA 1
ATOM 769 C C . VAL A 1 94 ? 7.25 -11.125 3.221 1 98.81 94 VAL A C 1
ATOM 771 O O . VAL A 1 94 ? 7.992 -12.109 3.164 1 98.81 94 VAL A O 1
ATOM 774 N N . GLU A 1 95 ? 6.113 -11.07 3.918 1 98.69 95 GLU A N 1
ATOM 775 C CA . GLU A 1 95 ? 5.625 -12.203 4.699 1 98.69 95 GLU A CA 1
ATOM 776 C C . GLU A 1 95 ? 4.297 -12.719 4.152 1 98.69 95 GLU A C 1
ATOM 778 O O . GLU A 1 95 ? 3.377 -11.938 3.896 1 98.69 95 GLU A O 1
ATOM 783 N N . SER A 1 96 ? 4.23 -14.016 3.926 1 98.62 96 SER A N 1
ATOM 784 C CA . SER A 1 96 ? 2.977 -14.602 3.461 1 98.62 96 SER A CA 1
ATOM 785 C C . SER A 1 96 ? 2.014 -14.836 4.617 1 98.62 96 SER A C 1
ATOM 787 O O . SER A 1 96 ? 2.428 -15.258 5.703 1 98.62 96 SER A O 1
ATOM 789 N N . ILE A 1 97 ? 0.753 -14.641 4.402 1 97.81 97 ILE A N 1
ATOM 790 C CA . ILE A 1 97 ? -0.263 -14.906 5.414 1 97.81 97 ILE A CA 1
ATOM 791 C C . ILE A 1 97 ? -0.378 -16.406 5.645 1 97.81 97 ILE A C 1
ATOM 793 O O . ILE A 1 97 ? -0.906 -16.844 6.672 1 97.81 97 ILE A O 1
ATOM 797 N N . PHE A 1 98 ? 0.1 -17.234 4.723 1 97.81 98 PHE A N 1
ATOM 798 C CA . PHE A 1 98 ? -0.014 -18.688 4.809 1 97.81 98 PHE A CA 1
ATOM 799 C C . PHE A 1 98 ? 1.149 -19.281 5.602 1 97.81 98 PHE A C 1
ATOM 801 O O . PHE A 1 98 ? 1.121 -20.453 5.977 1 97.81 98 PHE A O 1
ATOM 808 N N . GLU A 1 99 ? 2.121 -18.5 5.828 1 97.94 99 GLU A N 1
ATOM 809 C CA . GLU A 1 99 ? 3.266 -18.938 6.621 1 97.94 99 GLU A CA 1
ATOM 810 C C . GLU A 1 99 ? 3.82 -17.797 7.465 1 97.94 99 GLU A C 1
ATOM 812 O O . GLU A 1 99 ? 4.953 -17.359 7.258 1 97.94 99 GLU A O 1
ATOM 817 N N . PRO A 1 100 ? 3.053 -17.438 8.484 1 96.56 100 PRO A N 1
ATOM 818 C CA . PRO A 1 100 ? 3.436 -16.297 9.328 1 96.56 100 PRO A CA 1
ATOM 819 C C . PRO A 1 100 ? 4.746 -16.547 10.07 1 96.56 100 PRO A C 1
ATOM 821 O O . PRO A 1 100 ? 5.02 -17.656 10.508 1 96.56 100 PRO A O 1
ATOM 824 N N . GLY A 1 101 ? 5.496 -15.531 10.234 1 96.75 101 GLY A N 1
ATOM 825 C CA . GLY A 1 101 ? 6.746 -15.625 10.977 1 96.75 101 GLY A CA 1
ATOM 826 C C . GLY A 1 101 ? 7.953 -15.82 10.07 1 96.75 101 GLY A C 1
ATOM 827 O O . GLY A 1 101 ? 9.094 -15.648 10.516 1 96.75 101 GLY A O 1
ATOM 828 N N . GLN A 1 102 ? 7.734 -16.203 8.898 1 97.62 102 GLN A N 1
ATOM 829 C CA . GLN A 1 102 ? 8.789 -16.344 7.898 1 97.62 102 GLN A CA 1
ATOM 830 C C . GLN A 1 102 ? 8.664 -15.281 6.812 1 97.62 102 GLN A C 1
ATOM 832 O O . GLN A 1 102 ? 7.551 -14.898 6.434 1 97.62 102 GLN A O 1
ATOM 837 N N . PHE A 1 103 ? 9.836 -14.734 6.406 1 98.38 103 PHE A N 1
ATOM 838 C CA . PHE A 1 103 ? 9.711 -13.664 5.43 1 98.38 103 PHE A CA 1
ATOM 839 C C . PHE A 1 103 ? 10.906 -13.648 4.488 1 98.38 103 PHE A C 1
ATOM 841 O O . PHE A 1 103 ? 12 -14.086 4.859 1 98.38 103 PHE A O 1
ATOM 848 N N . PHE A 1 104 ? 10.648 -13.156 3.27 1 98.81 104 PHE A N 1
ATOM 849 C CA . PHE A 1 104 ? 11.688 -12.805 2.316 1 98.81 104 PHE A CA 1
ATOM 850 C C . PHE A 1 104 ? 12.18 -11.375 2.555 1 98.81 104 PHE A C 1
ATOM 852 O O . PHE A 1 104 ? 11.43 -10.531 3.041 1 98.81 104 PHE A O 1
ATOM 859 N N . VAL A 1 105 ? 13.438 -11.172 2.209 1 98.56 105 VAL A N 1
ATOM 860 C CA . VAL A 1 105 ? 13.977 -9.812 2.232 1 98.56 105 VAL A CA 1
ATOM 861 C C . VAL A 1 105 ? 14.422 -9.414 0.83 1 98.56 105 VAL A C 1
ATOM 863 O O . VAL A 1 105 ? 15.258 -10.086 0.223 1 98.56 105 VAL A O 1
ATOM 866 N N . PHE A 1 106 ? 13.828 -8.305 0.373 1 98.69 106 PHE A N 1
ATOM 867 C CA . PHE A 1 106 ? 14.18 -7.77 -0.938 1 98.69 106 PHE A CA 1
ATOM 868 C C . PHE A 1 106 ? 14.867 -6.422 -0.804 1 98.69 106 PHE A C 1
ATOM 870 O O . PHE A 1 106 ? 14.508 -5.613 0.054 1 98.69 106 PHE A O 1
ATOM 877 N N . LYS A 1 107 ? 15.859 -6.277 -1.547 1 98.19 107 LYS A N 1
ATOM 878 C CA . LYS A 1 107 ? 16.359 -4.93 -1.814 1 98.19 107 LYS A CA 1
ATOM 879 C C . LYS A 1 107 ? 15.625 -4.305 -3.004 1 98.19 107 LYS A C 1
ATOM 881 O O . LYS A 1 107 ? 15.68 -4.836 -4.113 1 98.19 107 LYS A O 1
ATOM 886 N N . VAL A 1 108 ? 14.883 -3.221 -2.768 1 97.69 108 VAL A N 1
ATOM 887 C CA . VAL A 1 108 ? 14.078 -2.57 -3.793 1 97.69 108 VAL A CA 1
ATOM 888 C C . VAL A 1 108 ? 14.578 -1.143 -4.016 1 97.69 108 VAL A C 1
ATOM 890 O O . VAL A 1 108 ? 14.5 -0.306 -3.111 1 97.69 108 VAL A O 1
ATOM 893 N N . GLU A 1 109 ? 15.039 -0.918 -5.176 1 95.69 109 GLU A N 1
ATOM 894 C CA . GLU A 1 109 ? 15.602 0.391 -5.492 1 95.69 109 GLU A CA 1
ATOM 895 C C . GLU A 1 109 ? 14.828 1.066 -6.621 1 95.69 109 GLU A C 1
ATOM 897 O O . GLU A 1 109 ? 14.117 0.402 -7.375 1 95.69 109 GLU A O 1
ATOM 902 N N . ASN A 1 110 ? 14.938 2.416 -6.703 1 94.06 110 ASN A N 1
ATOM 903 C CA . ASN A 1 110 ? 14.344 3.207 -7.777 1 94.06 110 ASN A CA 1
ATOM 904 C C . ASN A 1 110 ? 12.852 2.91 -7.93 1 94.06 110 ASN A C 1
ATOM 906 O O . ASN A 1 110 ? 12.383 2.629 -9.031 1 94.06 110 ASN A O 1
ATOM 910 N N . TRP A 1 111 ? 12.125 2.85 -6.891 1 89.5 111 TRP A N 1
ATOM 911 C CA . TRP A 1 111 ? 10.68 2.686 -6.844 1 89.5 111 TRP A CA 1
ATOM 912 C C . TRP A 1 111 ? 10.258 1.354 -7.461 1 89.5 111 TRP A C 1
ATOM 914 O O . TRP A 1 111 ? 9.25 1.277 -8.164 1 89.5 111 TRP A O 1
ATOM 924 N N . GLY A 1 112 ? 11.133 0.384 -7.348 1 93.44 112 GLY A N 1
ATOM 925 C CA . GLY A 1 112 ? 10.75 -0.952 -7.777 1 93.44 112 GLY A CA 1
ATOM 926 C C . GLY A 1 112 ? 11.352 -1.34 -9.117 1 93.44 112 GLY A C 1
ATOM 927 O O . GLY A 1 112 ? 11.125 -2.449 -9.602 1 93.44 112 GLY A O 1
ATOM 928 N N . LYS A 1 113 ? 12.133 -0.494 -9.719 1 93.31 113 LYS A N 1
ATOM 929 C CA . LYS A 1 113 ? 12.727 -0.791 -11.016 1 93.31 113 LYS A CA 1
ATOM 930 C C . LYS A 1 113 ? 13.875 -1.782 -10.883 1 93.31 113 LYS A C 1
ATOM 932 O O . LYS A 1 113 ? 14.211 -2.488 -11.844 1 93.31 113 LYS A O 1
ATOM 937 N N . SER A 1 114 ? 14.484 -1.771 -9.727 1 96.38 114 SER A N 1
ATOM 938 C CA . SER A 1 114 ? 15.531 -2.729 -9.398 1 96.38 114 SER A CA 1
ATOM 939 C C . SER A 1 114 ? 15.195 -3.508 -8.133 1 96.38 114 SER A C 1
ATOM 941 O O . SER A 1 114 ? 15.016 -2.92 -7.062 1 96.38 114 SER A O 1
ATOM 943 N N . ILE A 1 115 ? 15.07 -4.848 -8.312 1 98.06 115 ILE A N 1
ATOM 944 C CA . ILE A 1 115 ? 14.68 -5.699 -7.191 1 98.06 115 ILE A CA 1
ATOM 945 C C . ILE A 1 115 ? 15.633 -6.887 -7.09 1 98.06 115 ILE A C 1
ATOM 947 O O . ILE A 1 115 ? 15.945 -7.531 -8.094 1 98.06 115 ILE A O 1
ATOM 951 N N . SER A 1 116 ? 16.109 -7.074 -5.891 1 97.5 116 SER A N 1
ATOM 952 C CA . SER A 1 116 ? 16.953 -8.242 -5.645 1 97.5 116 SER A CA 1
ATOM 953 C C . SER A 1 116 ? 16.547 -8.953 -4.359 1 97.5 116 SER A C 1
ATOM 955 O O . SER A 1 116 ? 16.234 -8.305 -3.355 1 97.5 116 SER A O 1
ATOM 957 N N . LEU A 1 117 ? 16.484 -10.273 -4.449 1 98.5 117 LEU A N 1
ATOM 958 C CA . LEU A 1 117 ? 16.203 -11.094 -3.273 1 98.5 117 LEU A CA 1
ATOM 959 C C . LEU A 1 117 ? 17.469 -11.375 -2.484 1 98.5 117 LEU A C 1
ATOM 961 O O . LEU A 1 117 ? 18.469 -11.852 -3.045 1 98.5 117 LEU A O 1
ATOM 965 N N . LEU A 1 118 ? 17.391 -11.055 -1.2 1 97.94 118 LEU A N 1
ATOM 966 C CA . LEU A 1 118 ? 18.531 -11.383 -0.347 1 97.94 118 LEU A CA 1
ATOM 967 C C . LEU A 1 118 ? 18.516 -12.852 0.052 1 97.94 118 LEU A C 1
ATOM 969 O O . LEU A 1 118 ? 17.453 -13.414 0.312 1 97.94 118 LEU A O 1
ATOM 973 N N . GLU A 1 119 ? 19.688 -13.398 0.129 1 96.88 119 GLU A N 1
ATOM 974 C CA . GLU A 1 119 ? 19.812 -14.789 0.557 1 96.88 119 GLU A CA 1
ATOM 975 C C . GLU A 1 119 ? 19.609 -14.922 2.062 1 96.88 119 GLU A C 1
ATOM 977 O O . GLU A 1 119 ? 20.234 -14.211 2.848 1 96.88 119 GLU A O 1
ATOM 982 N N . THR A 1 120 ? 18.656 -15.625 2.467 1 97.31 120 THR A N 1
ATOM 983 C CA . THR A 1 120 ? 18.359 -15.992 3.848 1 97.31 120 THR A CA 1
ATOM 984 C C . THR A 1 120 ? 18.094 -17.484 3.965 1 97.31 120 THR A C 1
ATOM 986 O O . THR A 1 120 ? 17.969 -18.188 2.953 1 97.31 120 THR A O 1
ATOM 989 N N . ASP A 1 121 ? 18.016 -17.969 5.246 1 97.38 121 ASP A N 1
ATOM 990 C CA . ASP A 1 121 ? 17.672 -19.375 5.457 1 97.38 121 ASP A CA 1
ATOM 991 C C . ASP A 1 121 ? 16.281 -19.672 4.895 1 97.38 121 ASP A C 1
ATOM 993 O O . ASP A 1 121 ? 16.062 -20.766 4.352 1 97.38 121 ASP A O 1
ATOM 997 N N . TYR A 1 122 ? 15.438 -18.75 5 1 98.19 122 TYR A N 1
ATOM 998 C CA . TYR A 1 122 ? 14.086 -18.953 4.492 1 98.19 122 TYR A CA 1
ATOM 999 C C . TYR A 1 122 ? 14.078 -19 2.967 1 98.19 122 TYR A C 1
ATOM 1001 O O . TYR A 1 122 ? 13.43 -19.875 2.371 1 98.19 122 TYR A O 1
ATOM 1009 N N . ALA A 1 123 ? 14.766 -18.031 2.377 1 98.25 123 ALA A N 1
ATOM 1010 C CA . ALA A 1 123 ? 14.828 -18 0.919 1 98.25 123 ALA A CA 1
ATOM 1011 C C . ALA A 1 123 ? 15.391 -19.297 0.358 1 98.25 123 ALA A C 1
ATOM 1013 O O . ALA A 1 123 ? 14.992 -19.734 -0.722 1 98.25 123 ALA A O 1
ATOM 1014 N N . ALA A 1 124 ? 16.25 -19.906 1.114 1 97.69 124 ALA A N 1
ATOM 1015 C CA . ALA A 1 124 ? 16.922 -21.109 0.664 1 97.69 124 ALA A CA 1
ATOM 1016 C C . ALA A 1 124 ? 15.93 -22.266 0.495 1 97.69 124 ALA A C 1
ATOM 1018 O O . ALA A 1 124 ? 16.156 -23.172 -0.305 1 97.69 124 ALA A O 1
ATOM 1019 N N . LYS A 1 125 ? 14.828 -22.172 1.167 1 97.81 125 LYS A N 1
ATOM 1020 C CA . LYS A 1 125 ? 13.805 -23.219 1.083 1 97.81 125 LYS A CA 1
ATOM 1021 C C . LYS A 1 125 ? 13.086 -23.172 -0.263 1 97.81 125 LYS A C 1
ATOM 1023 O O . LYS A 1 125 ? 12.391 -24.109 -0.63 1 97.81 125 LYS A O 1
ATOM 1028 N N . TRP A 1 126 ? 13.336 -22.109 -0.95 1 98.25 126 TRP A N 1
ATOM 1029 C CA . TRP A 1 126 ? 12.594 -21.891 -2.186 1 98.25 126 TRP A CA 1
ATOM 1030 C C . TRP A 1 126 ? 13.531 -21.844 -3.387 1 98.25 126 TRP A C 1
ATOM 1032 O O . TRP A 1 126 ? 13.32 -21.078 -4.32 1 98.25 126 TRP A O 1
ATOM 1042 N N . SER A 1 127 ? 14.547 -22.656 -3.396 1 97.69 127 SER A N 1
ATOM 1043 C CA . SER A 1 127 ? 15.602 -22.641 -4.406 1 97.69 127 SER A CA 1
ATOM 1044 C C . SER A 1 127 ? 15.047 -22.938 -5.793 1 97.69 127 SER A C 1
ATOM 1046 O O . SER A 1 127 ? 15.461 -22.328 -6.781 1 97.69 127 SER A O 1
ATOM 1048 N N . SER A 1 128 ? 14.172 -23.906 -5.871 1 98 128 SER A N 1
ATOM 1049 C CA . SER A 1 128 ? 13.586 -24.281 -7.16 1 98 128 SER A CA 1
ATOM 1050 C C . SER A 1 128 ? 12.812 -23.109 -7.766 1 98 128 SER A C 1
ATOM 1052 O O . SER A 1 128 ? 12.953 -22.812 -8.953 1 98 128 SER A O 1
ATOM 1054 N N . GLN A 1 129 ? 11.953 -22.484 -6.906 1 98.12 129 GLN A N 1
ATOM 1055 C CA . GLN A 1 129 ? 11.172 -21.344 -7.363 1 98.12 129 GLN A CA 1
ATOM 1056 C C . GLN A 1 129 ? 12.078 -20.172 -7.719 1 98.12 129 GLN A C 1
ATOM 1058 O O . GLN A 1 129 ? 11.828 -19.453 -8.695 1 98.12 129 GLN A O 1
ATOM 1063 N N . ILE A 1 130 ? 13.109 -19.969 -6.941 1 98.38 130 ILE A N 1
ATOM 1064 C CA . ILE A 1 130 ? 14.062 -18.891 -7.199 1 98.38 130 ILE A CA 1
ATOM 1065 C C . ILE A 1 130 ? 14.734 -19.109 -8.555 1 98.38 130 ILE A C 1
ATOM 1067 O O . ILE A 1 130 ? 14.828 -18.172 -9.359 1 98.38 130 ILE A O 1
ATOM 1071 N N . GLU A 1 131 ? 15.211 -20.234 -8.781 1 97.81 131 GLU A N 1
ATOM 1072 C CA . GLU A 1 131 ? 15.875 -20.562 -10.039 1 97.81 131 GLU A CA 1
ATOM 1073 C C . GLU A 1 131 ? 14.93 -20.359 -11.227 1 97.81 131 GLU A C 1
ATOM 1075 O O . GLU A 1 131 ? 15.32 -19.781 -12.242 1 97.81 131 GLU A O 1
ATOM 1080 N N . GLU A 1 132 ? 13.773 -20.75 -11.094 1 97.56 132 GLU A N 1
ATOM 1081 C CA . GLU A 1 132 ? 12.812 -20.703 -12.195 1 97.56 132 GLU A CA 1
ATOM 1082 C C . GLU A 1 132 ? 12.383 -19.266 -12.477 1 97.56 132 GLU A C 1
ATOM 1084 O O . GLU A 1 132 ? 12.453 -18.797 -13.617 1 97.56 132 GLU A O 1
ATOM 1089 N N . TYR A 1 133 ? 11.961 -18.562 -11.461 1 98 133 TYR A N 1
ATOM 1090 C CA . TYR A 1 133 ? 11.242 -17.328 -11.703 1 98 133 TYR A CA 1
ATOM 1091 C C . TYR A 1 133 ? 12.18 -16.125 -11.617 1 98 133 TYR A C 1
ATOM 1093 O O . TYR A 1 133 ? 11.992 -15.133 -12.32 1 98 133 TYR A O 1
ATOM 1101 N N . LEU A 1 134 ? 13.117 -16.203 -10.695 1 97.38 134 LEU A N 1
ATOM 1102 C CA . LEU A 1 134 ? 14.055 -15.086 -10.594 1 97.38 134 LEU A CA 1
ATOM 1103 C C . LEU A 1 134 ? 15.25 -15.289 -11.523 1 97.38 134 LEU A C 1
ATOM 1105 O O . LEU A 1 134 ? 15.719 -14.344 -12.156 1 97.38 134 LEU A O 1
ATOM 1109 N N . GLY A 1 135 ? 15.766 -16.438 -11.594 1 94.56 135 GLY A N 1
ATOM 1110 C CA . GLY A 1 135 ? 16.875 -16.766 -12.469 1 94.56 135 GLY A CA 1
ATOM 1111 C C . GLY A 1 135 ? 16.469 -16.906 -13.922 1 94.56 135 GLY A C 1
ATOM 1112 O O . GLY A 1 135 ? 17.109 -16.344 -14.812 1 94.56 135 GLY A O 1
ATOM 1113 N N . GLY A 1 136 ? 15.438 -17.562 -14.18 1 92 136 GLY A N 1
ATOM 1114 C CA . GLY A 1 136 ? 14.984 -17.891 -15.523 1 92 136 GLY A CA 1
ATOM 1115 C C . GLY A 1 136 ? 14.148 -16.781 -16.156 1 92 136 GLY A C 1
ATOM 1116 O O . GLY A 1 136 ? 14.492 -16.266 -17.219 1 92 136 GLY A O 1
ATOM 1117 N N . ARG A 1 137 ? 13.148 -16.328 -15.461 1 91.25 137 ARG A N 1
ATOM 1118 C CA . ARG A 1 137 ? 12.148 -15.43 -16.016 1 91.25 137 ARG A CA 1
ATOM 1119 C C . ARG A 1 137 ? 12.391 -13.992 -15.562 1 91.25 137 ARG A C 1
ATOM 1121 O O . ARG A 1 137 ? 11.844 -13.055 -16.141 1 91.25 137 ARG A O 1
ATOM 1128 N N . ASN A 1 138 ? 13.25 -13.828 -14.555 1 95.5 138 ASN A N 1
ATOM 1129 C CA . ASN A 1 138 ? 13.516 -12.523 -13.961 1 95.5 138 ASN A CA 1
ATOM 1130 C C . ASN A 1 138 ? 12.219 -11.812 -13.578 1 95.5 138 ASN A C 1
ATOM 1132 O O . ASN A 1 138 ? 12.008 -10.656 -13.961 1 95.5 138 ASN A O 1
ATOM 1136 N N . SER A 1 139 ? 11.359 -12.594 -12.969 1 97.81 139 SER A N 1
ATOM 1137 C CA . SER A 1 139 ? 10.039 -12.086 -12.594 1 97.81 139 SER A CA 1
ATOM 1138 C C . SER A 1 139 ? 9.781 -12.273 -11.102 1 97.81 139 SER A C 1
ATOM 1140 O O . SER A 1 139 ? 9.352 -13.352 -10.68 1 97.81 139 SER A O 1
ATOM 1142 N N . THR A 1 140 ? 9.914 -11.195 -10.391 1 98.5 140 THR A N 1
ATOM 1143 C CA . THR A 1 140 ? 9.648 -11.211 -8.953 1 98.5 140 THR A CA 1
ATOM 1144 C C . THR A 1 140 ? 8.172 -11.477 -8.688 1 98.5 140 THR A C 1
ATOM 1146 O O . THR A 1 140 ? 7.824 -12.281 -7.816 1 98.5 140 THR A O 1
ATOM 1149 N N . PRO A 1 141 ? 7.242 -10.883 -9.477 1 98.69 141 PRO A N 1
ATOM 1150 C CA . PRO A 1 141 ? 5.82 -11.188 -9.297 1 98.69 141 PRO A CA 1
ATOM 1151 C C . PRO A 1 141 ? 5.504 -12.672 -9.477 1 98.69 141 PRO A C 1
ATOM 1153 O O . PRO A 1 141 ? 4.762 -13.25 -8.672 1 98.69 141 PRO A O 1
ATOM 1156 N N . ALA A 1 142 ? 6.082 -13.273 -10.453 1 98.75 142 ALA A N 1
ATOM 1157 C CA . ALA A 1 142 ? 5.828 -14.688 -10.695 1 98.75 142 ALA A CA 1
ATOM 1158 C C . ALA A 1 142 ? 6.398 -15.547 -9.562 1 98.75 142 ALA A C 1
ATOM 1160 O O . ALA A 1 142 ? 5.785 -16.531 -9.164 1 98.75 142 ALA A O 1
ATOM 1161 N N . PHE A 1 143 ? 7.555 -15.172 -9.094 1 98.88 143 PHE A N 1
ATOM 1162 C CA . PHE A 1 143 ? 8.164 -15.867 -7.969 1 98.88 143 PHE A CA 1
ATOM 1163 C C . PHE A 1 143 ? 7.227 -15.867 -6.766 1 98.88 143 PHE A C 1
ATOM 1165 O O . PHE A 1 143 ? 6.914 -16.922 -6.215 1 98.88 143 PHE A O 1
ATOM 1172 N N . LEU A 1 144 ? 6.789 -14.672 -6.406 1 98.94 144 LEU A N 1
ATOM 1173 C CA . LEU A 1 144 ? 5.949 -14.539 -5.223 1 98.94 144 LEU A CA 1
ATOM 1174 C C . LEU A 1 144 ? 4.586 -15.18 -5.441 1 98.94 144 LEU A C 1
ATOM 1176 O O . LEU A 1 144 ? 3.992 -15.727 -4.512 1 98.94 144 LEU A O 1
ATOM 1180 N N . ALA A 1 145 ? 4.078 -15.086 -6.656 1 98.88 145 ALA A N 1
ATOM 1181 C CA . ALA A 1 145 ? 2.83 -15.766 -6.988 1 98.88 145 ALA A CA 1
ATOM 1182 C C . ALA A 1 145 ? 2.965 -17.281 -6.816 1 98.88 145 ALA A C 1
ATOM 1184 O O . ALA A 1 145 ? 2.08 -17.922 -6.254 1 98.88 145 ALA A O 1
ATOM 1185 N N . ALA A 1 146 ? 4.09 -17.828 -7.312 1 98.81 146 ALA A N 1
ATOM 1186 C CA . ALA A 1 146 ? 4.336 -19.266 -7.188 1 98.81 146 ALA A CA 1
ATOM 1187 C C . ALA A 1 146 ? 4.43 -19.688 -5.723 1 98.81 146 ALA A C 1
ATOM 1189 O O . ALA A 1 146 ? 3.885 -20.719 -5.328 1 98.81 146 ALA A O 1
ATOM 1190 N N . VAL A 1 147 ? 5.137 -18.906 -4.957 1 98.81 147 VAL A N 1
ATOM 1191 C CA . VAL A 1 147 ? 5.266 -19.172 -3.529 1 98.81 147 VAL A CA 1
ATOM 1192 C C . VAL A 1 147 ? 3.889 -19.125 -2.869 1 98.81 147 VAL A C 1
ATOM 1194 O O . VAL A 1 147 ? 3.561 -19.984 -2.045 1 98.81 147 VAL A O 1
ATOM 1197 N N . THR A 1 148 ? 3.062 -18.125 -3.182 1 98.81 148 THR A N 1
ATOM 1198 C CA . THR A 1 148 ? 1.723 -17.969 -2.627 1 98.81 148 THR A CA 1
ATOM 1199 C C . THR A 1 148 ? 0.865 -19.203 -2.941 1 98.81 148 THR A C 1
ATOM 1201 O O . THR A 1 148 ? 0.189 -19.734 -2.059 1 98.81 148 THR A O 1
ATOM 1204 N N . LEU A 1 149 ? 0.927 -19.688 -4.164 1 98.5 149 LEU A N 1
ATOM 1205 C CA . LEU A 1 149 ? 0.145 -20.859 -4.551 1 98.5 149 LEU A CA 1
ATOM 1206 C C . LEU A 1 149 ? 0.61 -22.094 -3.793 1 98.5 149 LEU A C 1
ATOM 1208 O O . LEU A 1 149 ? -0.211 -22.906 -3.348 1 98.5 149 LEU A O 1
ATOM 1212 N N . ALA A 1 150 ? 1.883 -22.25 -3.711 1 98.25 150 ALA A N 1
ATOM 1213 C CA . ALA A 1 150 ? 2.438 -23.406 -3.012 1 98.25 150 ALA A CA 1
ATOM 1214 C C . ALA A 1 150 ? 2.033 -23.406 -1.539 1 98.25 150 ALA A C 1
ATOM 1216 O O . ALA A 1 150 ? 1.664 -24.438 -0.987 1 98.25 150 ALA A O 1
ATOM 1217 N N . LEU A 1 151 ? 2.145 -22.297 -0.942 1 98.25 151 LEU A N 1
ATOM 1218 C CA . LEU A 1 151 ? 1.817 -22.188 0.475 1 98.25 151 LEU A CA 1
ATOM 1219 C C . LEU A 1 151 ? 0.317 -22.344 0.7 1 98.25 151 LEU A C 1
ATOM 1221 O O . LEU A 1 151 ? -0.108 -22.922 1.696 1 98.25 151 LEU A O 1
ATOM 1225 N N . ASP A 1 152 ? -0.482 -21.719 -0.155 1 97.75 152 ASP A N 1
ATOM 1226 C CA . ASP A 1 152 ? -1.931 -21.891 -0.081 1 97.75 152 ASP A CA 1
ATOM 1227 C C . ASP A 1 152 ? -2.316 -23.359 -0.153 1 97.75 152 ASP A C 1
ATOM 1229 O O . ASP A 1 152 ? -3.191 -23.812 0.586 1 97.75 152 ASP A O 1
ATOM 1233 N N . GLU A 1 153 ? -1.727 -24.031 -1.062 1 96.31 153 GLU A N 1
ATOM 1234 C CA . GLU A 1 153 ? -1.992 -25.469 -1.217 1 96.31 153 GLU A CA 1
ATOM 1235 C C . GLU A 1 153 ? -1.648 -26.234 0.057 1 96.31 153 GLU A C 1
ATOM 1237 O O . GLU A 1 153 ? -2.398 -27.109 0.477 1 96.31 153 GLU A O 1
ATOM 1242 N N . LYS A 1 154 ? -0.551 -25.938 0.602 1 95.38 154 LYS A N 1
ATOM 1243 C CA . LYS A 1 154 ? -0.132 -26.578 1.844 1 95.38 154 LYS A CA 1
ATOM 1244 C C . LYS A 1 154 ? -1.122 -26.297 2.971 1 95.38 154 LYS A C 1
ATOM 1246 O O . LYS A 1 154 ? -1.396 -27.172 3.795 1 95.38 154 LYS A O 1
ATOM 1251 N N . SER A 1 155 ? -1.601 -25.109 2.977 1 93 155 SER A N 1
ATOM 1252 C CA . SER A 1 155 ? -2.531 -24.703 4.027 1 93 155 SER A CA 1
ATOM 1253 C C . SER A 1 155 ? -3.871 -25.422 3.881 1 93 155 SER A C 1
ATOM 1255 O O . SER A 1 155 ? -4.52 -25.734 4.875 1 93 155 SER A O 1
ATOM 1257 N N . GLN A 1 156 ? -4.324 -25.625 2.678 1 90.88 156 GLN A N 1
ATOM 1258 C CA . GLN A 1 156 ? -5.578 -26.312 2.408 1 90.88 156 GLN A CA 1
ATOM 1259 C C . GLN A 1 156 ? -5.48 -27.797 2.779 1 90.88 156 GLN A C 1
ATOM 1261 O O . GLN A 1 156 ? -6.457 -28.391 3.252 1 90.88 156 GLN A O 1
ATOM 1266 N N . SER A 1 157 ? -4.398 -28.453 2.48 1 86 157 SER A N 1
ATOM 1267 C CA . SER A 1 157 ? -4.191 -29.859 2.781 1 86 157 SER A CA 1
ATOM 1268 C C . SER A 1 157 ? -4.113 -30.109 4.285 1 86 157 SER A C 1
ATOM 1270 O O . SER A 1 157 ? -4.527 -31.156 4.773 1 86 157 SER A O 1
ATOM 1272 N N . ALA A 1 158 ? -3.604 -29.203 5.016 1 79.25 158 ALA A N 1
ATOM 1273 C CA . ALA A 1 158 ? -3.496 -29.312 6.469 1 79.25 158 ALA A CA 1
ATOM 1274 C C . ALA A 1 158 ? -4.863 -29.188 7.133 1 79.25 158 ALA A C 1
ATOM 1276 O O . ALA A 1 158 ? -5.121 -29.797 8.164 1 79.25 158 ALA A O 1
ATOM 1277 N N . SER A 1 159 ? -5.691 -28.328 6.609 1 71.06 159 SER A N 1
ATOM 1278 C CA . SER A 1 159 ? -7.012 -28.109 7.188 1 71.06 159 SER A CA 1
ATOM 1279 C C . SER A 1 159 ? -7.934 -29.297 6.914 1 71.06 159 SER A C 1
ATOM 1281 O O . SER A 1 159 ? -8.805 -29.609 7.723 1 71.06 159 SER A O 1
ATOM 1283 N N . SER A 1 160 ? -7.828 -29.953 5.758 1 65.19 160 SER A N 1
ATOM 1284 C CA . SER A 1 160 ? -8.664 -31.094 5.414 1 65.19 160 SER A CA 1
ATOM 1285 C C . SER A 1 160 ? -8.312 -32.312 6.27 1 65.19 160 SER A C 1
ATOM 1287 O O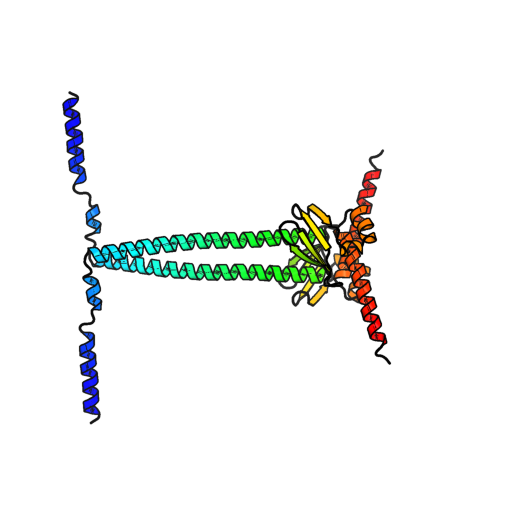 . SER A 1 160 ? -9.156 -33.188 6.504 1 65.19 160 SER A O 1
ATOM 1289 N N . VAL A 1 161 ? -7.125 -32.406 6.703 1 56.66 161 VAL A N 1
ATOM 1290 C CA . VAL A 1 161 ? -6.766 -33.562 7.527 1 56.66 161 VAL A CA 1
ATOM 1291 C C . VAL A 1 161 ? -7.402 -33.406 8.906 1 56.66 161 VAL A C 1
ATOM 1293 O O . VAL A 1 161 ? -7.633 -34.406 9.594 1 56.66 161 VAL A O 1
ATOM 1296 N N . HIS A 1 162 ? -7.621 -32.219 9.383 1 52.5 162 HIS A N 1
ATOM 1297 C CA . HIS A 1 162 ? -8.227 -32.156 10.711 1 52.5 162 HIS A CA 1
ATOM 1298 C C . HIS A 1 162 ? -9.6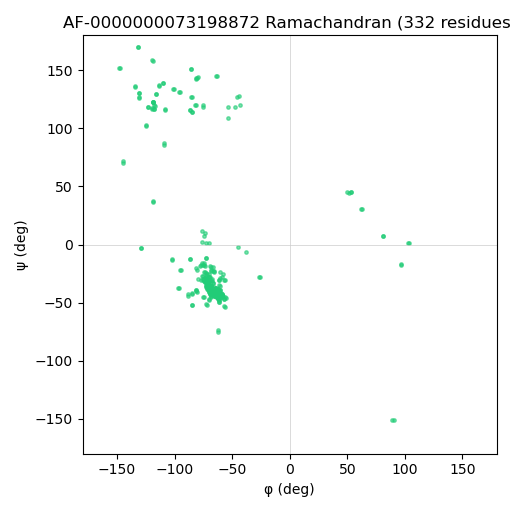95 -32.562 10.672 1 52.5 162 HIS A C 1
ATOM 1300 O O . HIS A 1 162 ? -10.281 -32.906 11.703 1 52.5 162 HIS A O 1
ATOM 1306 N N . SER A 1 163 ? -10.32 -32.438 9.578 1 50.84 163 SER A N 1
ATOM 1307 C CA . SER A 1 163 ? -11.727 -32.812 9.602 1 50.84 163 SER A CA 1
ATOM 1308 C C . SER A 1 163 ? -11.898 -34.312 9.633 1 50.84 163 SER A C 1
ATOM 1310 O O . SER A 1 163 ? -13.023 -34.812 9.734 1 50.84 163 SER A O 1
ATOM 1312 N N . PHE A 1 164 ? -10.914 -35.094 9.328 1 48.41 164 PHE A N 1
ATOM 1313 C CA . PHE A 1 164 ? -11.18 -36.531 9.383 1 48.41 164 PHE A CA 1
ATOM 1314 C C . PHE A 1 164 ? -11.227 -37 10.828 1 48.41 164 PHE A C 1
ATOM 1316 O O . PHE A 1 164 ? -11.695 -38.125 11.102 1 48.41 164 PHE A O 1
ATOM 1323 N N . ASN A 1 165 ? -10.531 -36.406 11.68 1 45.03 165 ASN A N 1
ATOM 1324 C CA . ASN A 1 165 ? -10.492 -37.125 12.953 1 45.03 165 ASN A CA 1
ATOM 1325 C C . ASN A 1 165 ? -11.797 -36.969 13.727 1 45.03 165 ASN A C 1
ATOM 1327 O O . ASN A 1 165 ? -11.914 -37.406 14.859 1 45.03 165 ASN A O 1
ATOM 1331 N N . PHE A 1 166 ? -12.555 -36 13.359 1 41.06 166 PHE A N 1
ATOM 1332 C CA . PHE A 1 166 ? -13.594 -35.906 14.383 1 41.06 166 PHE A CA 1
ATOM 1333 C C . PHE A 1 166 ? -14.672 -36.969 14.133 1 41.06 166 PHE A C 1
ATOM 1335 O O . PHE A 1 166 ? -15.656 -37.031 14.875 1 41.06 166 PHE A O 1
ATOM 1342 N N . SER A 1 167 ? -14.727 -37.406 12.914 1 41.03 167 SER A N 1
ATOM 1343 C CA . SER A 1 167 ? -15.891 -38.281 12.828 1 41.03 167 SER A CA 1
ATOM 1344 C C . SER A 1 167 ? -15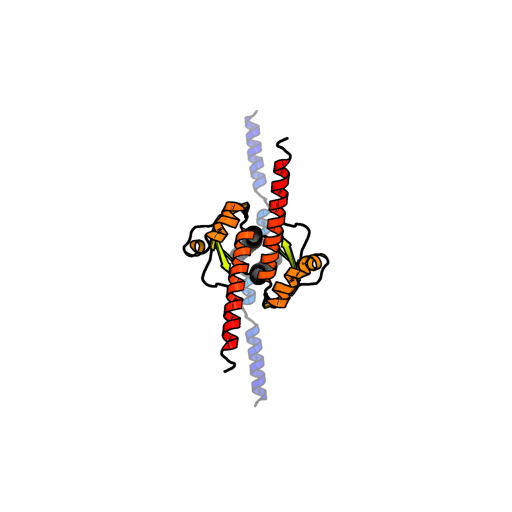.641 -39.625 13.531 1 41.03 167 SER A C 1
ATOM 1346 O O . SER A 1 167 ? -16.438 -40.562 13.414 1 41.03 167 SER A O 1
ATOM 1348 N N . ASP A 1 168 ? -14.562 -39.812 14.289 1 31.25 168 ASP A N 1
ATOM 1349 C CA . ASP A 1 168 ? -14.82 -40.969 15.133 1 31.25 168 ASP A CA 1
ATOM 1350 C C . ASP A 1 168 ? -15.703 -40.594 16.312 1 31.25 168 ASP A C 1
ATOM 1352 O O . ASP A 1 168 ? -15.562 -39.531 16.891 1 31.25 168 ASP A O 1
ATOM 1356 N N . MET B 1 1 ? -38.219 39.688 62.844 1 29.89 1 MET B N 1
ATOM 1357 C CA . MET B 1 1 ? -36.812 40 62.938 1 29.89 1 MET B CA 1
ATOM 1358 C C . MET B 1 1 ? -36.094 39.844 61.594 1 29.89 1 MET B C 1
ATOM 1360 O O . MET B 1 1 ? -34.969 40.281 61.438 1 29.89 1 MET B O 1
ATOM 1364 N N . ALA B 1 2 ? -36.75 39.219 60.812 1 49 2 ALA B N 1
ATOM 1365 C CA . ALA B 1 2 ? -36.219 38.812 59.5 1 49 2 ALA B CA 1
ATOM 1366 C C . ALA B 1 2 ? -36.125 40 58.562 1 49 2 ALA B C 1
ATOM 1368 O O . ALA B 1 2 ? -35.312 40 57.625 1 49 2 ALA B O 1
ATOM 1369 N N . HIS B 1 3 ? -36.969 41.031 58.875 1 46.94 3 HIS B N 1
ATOM 1370 C CA . HIS B 1 3 ? -37.031 42.188 58 1 46.94 3 HIS B CA 1
ATOM 1371 C C . HIS B 1 3 ? -35.781 43.062 58.125 1 46.94 3 HIS B C 1
ATOM 1373 O O . HIS B 1 3 ? -35.469 43.844 57.219 1 46.94 3 HIS B O 1
ATOM 1379 N N . ALA B 1 4 ? -35.312 43.094 59.438 1 48.84 4 ALA B N 1
ATOM 1380 C CA . ALA B 1 4 ? -34.156 43.969 59.75 1 48.84 4 ALA B CA 1
ATOM 1381 C C . ALA B 1 4 ? -32.875 43.438 59.125 1 48.84 4 ALA B C 1
ATOM 1383 O O . ALA B 1 4 ? -32 44.188 58.688 1 48.84 4 ALA B O 1
ATOM 1384 N N . GLU B 1 5 ? -32.875 42.125 58.906 1 45 5 GLU B N 1
ATOM 1385 C CA . GLU B 1 5 ? -31.641 41.5 58.469 1 45 5 GLU B CA 1
ATOM 1386 C C . GLU B 1 5 ? -31.406 41.719 56.969 1 45 5 GLU B C 1
ATOM 1388 O O . GLU B 1 5 ? -30.266 41.781 56.5 1 45 5 GLU B O 1
ATOM 1393 N N . PHE B 1 6 ? -32.562 41.844 56.188 1 51.06 6 PHE B N 1
ATOM 1394 C CA . PHE B 1 6 ? -32.438 42 54.75 1 51.06 6 PHE B CA 1
ATOM 1395 C C . PHE B 1 6 ? -31.875 43.344 54.375 1 51.06 6 PHE B C 1
ATOM 1397 O O . PHE B 1 6 ? -31.125 43.5 53.438 1 51.06 6 PHE B O 1
ATOM 1404 N N . ARG B 1 7 ? -32.094 44.438 55.25 1 51.31 7 ARG B N 1
ATOM 1405 C CA . ARG B 1 7 ? -31.672 45.812 54.906 1 51.31 7 ARG B CA 1
ATOM 1406 C C . ARG B 1 7 ? -30.156 45.938 55.031 1 51.31 7 ARG B C 1
ATOM 1408 O O . ARG B 1 7 ? -29.547 46.75 54.312 1 51.31 7 ARG B O 1
ATOM 1415 N N . GLU B 1 8 ? -29.562 45.094 55.969 1 49.16 8 GLU B N 1
ATOM 1416 C CA . GLU B 1 8 ? -28.125 45.219 56.188 1 49.16 8 GLU B CA 1
ATOM 1417 C C . GLU B 1 8 ? -27.328 44.656 55.031 1 49.16 8 GLU B C 1
ATOM 1419 O O . GLU B 1 8 ? -26.266 45.156 54.688 1 49.16 8 GLU B O 1
ATOM 1424 N N . ILE B 1 9 ? -27.875 43.625 54.344 1 53.06 9 ILE B N 1
ATOM 1425 C CA . ILE B 1 9 ? -27.125 42.969 53.25 1 53.06 9 ILE B CA 1
ATOM 1426 C C . ILE B 1 9 ? -27.109 43.906 52.031 1 53.06 9 ILE B C 1
ATOM 1428 O O . ILE B 1 9 ? -26.109 44 51.312 1 53.06 9 ILE B O 1
ATOM 1432 N N . GLU B 1 10 ? -28.312 44.719 51.938 1 47.38 10 GLU B N 1
ATOM 1433 C CA . GLU B 1 10 ? -28.359 45.625 50.781 1 47.38 10 GLU B CA 1
ATOM 1434 C C . GLU B 1 10 ? -27.391 46.781 50.938 1 47.38 10 GLU B C 1
ATOM 1436 O O . GLU B 1 10 ? -26.766 47.219 49.969 1 47.38 10 GLU B O 1
ATOM 1441 N N . THR B 1 11 ? -27.203 47.25 52.188 1 48.41 11 THR B N 1
ATOM 1442 C CA . THR B 1 11 ? -26.344 48.406 52.375 1 48.41 11 THR B CA 1
ATOM 1443 C C . THR B 1 11 ? -24.875 48.031 52.188 1 48.41 11 THR B C 1
ATOM 1445 O O . THR B 1 11 ? -24.078 48.844 51.719 1 48.41 11 THR B O 1
ATOM 1448 N N . ASN B 1 12 ? -24.516 46.75 52.562 1 48.44 12 ASN B N 1
ATOM 1449 C CA . ASN B 1 12 ? -23.125 46.312 52.406 1 48.44 12 ASN B CA 1
ATOM 1450 C C . ASN B 1 12 ? -22.75 46.125 50.938 1 48.44 12 ASN B C 1
ATOM 1452 O O . ASN B 1 12 ? -21.562 46.188 50.594 1 48.44 12 ASN B O 1
ATOM 1456 N N . ARG B 1 13 ? -23.75 45.719 50.125 1 44.31 13 ARG B N 1
ATOM 1457 C CA . ARG B 1 13 ? -23.453 45.562 48.688 1 44.31 13 ARG B CA 1
ATOM 1458 C C . ARG B 1 13 ? -23.172 46.906 48.031 1 44.31 13 ARG B C 1
ATOM 1460 O O . ARG B 1 13 ? -22.391 47 47.094 1 44.31 13 ARG B O 1
ATOM 1467 N N . LYS B 1 14 ? -23.781 48 48.5 1 45.81 14 LYS B N 1
ATOM 1468 C CA . LYS B 1 14 ? -23.531 49.312 47.875 1 45.81 14 LYS B CA 1
ATOM 1469 C C . LYS B 1 14 ? -22.109 49.812 48.156 1 45.81 14 LYS B C 1
ATOM 1471 O O . LYS B 1 14 ? -21.562 50.594 47.375 1 45.81 14 LYS B O 1
ATOM 1476 N N . ARG B 1 15 ? -21.594 49.438 49.344 1 45.53 15 ARG B N 1
ATOM 1477 C CA . ARG B 1 15 ? -20.297 50.031 49.656 1 45.53 15 ARG B CA 1
ATOM 1478 C C . ARG B 1 15 ? -19.203 49.406 48.781 1 45.53 15 ARG B C 1
ATOM 1480 O O . ARG B 1 15 ? -18.156 50.031 48.594 1 45.53 15 ARG B O 1
ATOM 1487 N N . LYS B 1 16 ? -19.328 48.094 48.5 1 44.25 16 LYS B N 1
ATOM 1488 C CA . LYS B 1 16 ? -18.188 47.5 47.812 1 44.25 16 LYS B CA 1
ATOM 1489 C C . LYS B 1 16 ? -18.109 47.906 46.375 1 44.25 16 LYS B C 1
ATOM 1491 O O . LYS B 1 16 ? -17.234 47.438 45.625 1 44.25 16 LYS B O 1
ATOM 1496 N N . LYS B 1 17 ? -19.172 48.406 45.75 1 41.5 17 LYS B N 1
ATOM 1497 C CA . LYS B 1 17 ? -19.047 48.781 44.344 1 41.5 17 LYS B CA 1
ATOM 1498 C C . LYS B 1 17 ? -18.125 50 44.188 1 41.5 17 LYS B C 1
ATOM 1500 O O . LYS B 1 17 ? -17.891 50.469 43.094 1 41.5 17 LYS B O 1
ATOM 1505 N N . ALA B 1 18 ? -17.969 50.812 45.25 1 38.62 18 ALA B N 1
ATOM 1506 C CA . ALA B 1 18 ? -17.328 52.094 44.938 1 38.62 18 ALA B CA 1
ATOM 1507 C C . ALA B 1 18 ? -15.898 51.844 44.406 1 38.62 18 ALA B C 1
ATOM 1509 O O . ALA B 1 18 ? -15.477 52.469 43.438 1 38.62 18 ALA B O 1
ATOM 1510 N N . ASP B 1 19 ? -14.977 51.5 45.344 1 36.06 19 ASP B N 1
ATOM 1511 C CA . ASP B 1 19 ? -13.562 51.812 45.125 1 36.06 19 ASP B CA 1
ATOM 1512 C C . ASP B 1 19 ? -12.938 50.844 44.125 1 36.06 19 ASP B C 1
ATOM 1514 O O . ASP B 1 19 ? -11.727 50.625 44.125 1 36.06 19 ASP B O 1
ATOM 1518 N N . SER B 1 20 ? -13.703 49.906 43.562 1 34.75 20 SER B N 1
ATOM 1519 C CA . SER B 1 20 ? -12.898 48.938 42.812 1 34.75 20 SER B CA 1
ATOM 1520 C C . SER B 1 20 ? -11.992 49.656 41.812 1 34.75 20 SER B C 1
ATOM 1522 O O . SER B 1 20 ? -12.445 50.5 41.062 1 34.75 20 SER B O 1
ATOM 1524 N N . SER B 1 21 ? -10.562 49.531 41.938 1 36.78 21 SER B N 1
ATOM 1525 C CA . SER B 1 21 ? -9.281 49.875 41.312 1 36.78 21 SER B CA 1
ATOM 1526 C C . SER B 1 21 ? -9.297 49.625 39.812 1 36.78 21 SER B C 1
ATOM 1528 O O . SER B 1 21 ? -8.25 49.625 39.156 1 36.78 21 SER B O 1
ATOM 1530 N N . LEU B 1 22 ? -10.336 49.125 39.25 1 36.88 22 LEU B N 1
ATOM 1531 C CA . LEU B 1 22 ? -10.211 48.875 37.812 1 36.88 22 LEU B CA 1
ATOM 1532 C C . LEU B 1 22 ? -9.953 50.156 37.062 1 36.88 22 LEU B C 1
ATOM 1534 O O . LEU B 1 22 ? -9.734 50.156 35.844 1 36.88 22 LEU B O 1
ATOM 1538 N N . ASP B 1 23 ? -10.461 51.312 37.562 1 38.94 23 ASP B N 1
ATOM 1539 C CA . ASP B 1 23 ? -10.211 52.594 36.906 1 38.94 23 ASP B CA 1
ATOM 1540 C C . ASP B 1 23 ? -8.711 52.906 36.844 1 38.94 23 ASP B C 1
ATOM 1542 O O . ASP B 1 23 ? -8.305 53.938 36.281 1 38.94 23 ASP B O 1
ATOM 1546 N N . ASP B 1 24 ? -7.98 52.344 37.875 1 41.34 24 ASP B N 1
ATOM 1547 C CA . ASP B 1 24 ? -6.582 52.75 38.031 1 41.34 24 ASP B CA 1
ATOM 1548 C C . ASP B 1 24 ? -5.73 52.281 36.875 1 41.34 24 ASP B C 1
ATOM 1550 O O . ASP B 1 24 ? -4.523 52.5 36.844 1 41.34 24 ASP B O 1
ATOM 1554 N N . PHE B 1 25 ? -6.117 51.312 36.094 1 42.78 25 PHE B N 1
ATOM 1555 C CA . PHE B 1 25 ? -5.305 50.938 34.969 1 42.78 25 PHE B CA 1
ATOM 1556 C C . PHE B 1 25 ? -5.141 52.094 34 1 42.78 25 PHE B C 1
ATOM 1558 O O . PHE B 1 25 ? -4.328 52.031 33.062 1 42.78 25 PHE B O 1
ATOM 1565 N N . ASP B 1 26 ? -6.012 53.031 33.969 1 45.75 26 ASP B N 1
ATOM 1566 C CA . ASP B 1 26 ? -5.922 54.281 33.188 1 45.75 26 ASP B CA 1
ATOM 1567 C C . ASP B 1 26 ? -4.668 55.062 33.562 1 45.75 26 ASP B C 1
ATOM 1569 O O . ASP B 1 26 ? -4.238 55.938 32.812 1 45.75 26 ASP B O 1
ATOM 1573 N N . GLU B 1 27 ? -4.391 55.156 34.938 1 47.84 27 GLU B N 1
ATOM 1574 C CA . GLU B 1 27 ? -3.252 56 35.312 1 47.84 27 GLU B CA 1
ATOM 1575 C C . GLU B 1 27 ? -1.933 55.312 34.938 1 47.84 27 GLU B C 1
ATOM 1577 O O . GLU B 1 27 ? -1.12 55 35.781 1 47.84 27 GLU B O 1
ATOM 1582 N N . LEU B 1 28 ? -1.911 54.219 34.375 1 51.5 28 LEU B N 1
ATOM 1583 C CA . LEU B 1 28 ? -0.573 53.781 34 1 51.5 28 LEU B CA 1
ATOM 1584 C C . LEU B 1 28 ? 0.195 54.875 33.312 1 51.5 28 LEU B C 1
ATOM 1586 O O . LEU B 1 28 ? -0.348 55.562 32.438 1 51.5 28 LEU B O 1
ATOM 1590 N N . ASP B 1 29 ? 1.271 55.25 33.938 1 65.62 29 ASP B N 1
ATOM 1591 C CA . ASP B 1 29 ? 2.213 56.25 33.406 1 65.62 29 ASP B CA 1
ATOM 1592 C C . ASP B 1 29 ? 2.482 56 31.922 1 65.62 29 ASP B C 1
ATOM 1594 O O . ASP B 1 29 ? 2.289 54.906 31.406 1 65.62 29 ASP B O 1
ATOM 1598 N N . ALA B 1 30 ? 2.283 57.125 31.125 1 72.56 30 ALA B N 1
ATOM 1599 C CA . ALA B 1 30 ? 2.574 57.156 29.688 1 72.56 30 ALA B CA 1
ATOM 1600 C C . ALA B 1 30 ? 3.648 56.125 29.328 1 72.56 30 ALA B C 1
ATOM 1602 O O . ALA B 1 30 ? 3.562 55.469 28.281 1 72.56 30 ALA B O 1
ATOM 1603 N N . SER B 1 31 ? 4.57 55.781 30.328 1 77.12 31 SER B N 1
ATOM 1604 C CA . SER B 1 31 ? 5.672 54.875 30.109 1 77.12 31 SER B CA 1
ATOM 1605 C C . SER B 1 31 ? 5.203 53.406 30.203 1 77.12 31 SER B C 1
ATOM 1607 O O . SER B 1 31 ? 5.586 52.594 29.391 1 77.12 31 SER B O 1
ATOM 1609 N N . SER B 1 32 ? 4.312 53.125 31.156 1 82.56 32 SER B N 1
ATOM 1610 C CA . SER B 1 32 ? 3.803 51.75 31.359 1 82.56 32 SER B CA 1
ATOM 1611 C C . SER B 1 32 ? 2.857 51.344 30.234 1 82.56 32 SER B C 1
ATOM 1613 O O . SER B 1 32 ? 2.885 50.219 29.766 1 82.56 32 SER B O 1
ATOM 1615 N N . SER B 1 33 ? 2.049 52.25 29.766 1 80.38 33 SER B N 1
ATOM 1616 C CA . SER B 1 33 ? 1.126 52 28.656 1 80.38 33 SER B CA 1
ATOM 1617 C C . SER B 1 33 ? 1.876 51.719 27.359 1 80.38 33 SER B C 1
ATOM 1619 O O . SER B 1 33 ? 1.495 50.844 26.609 1 80.38 33 SER B O 1
ATOM 1621 N N . LYS B 1 34 ? 2.939 52.594 27.188 1 82.19 34 LYS B N 1
ATOM 1622 C CA . LYS B 1 34 ? 3.766 52.375 26 1 82.19 34 LYS B CA 1
ATOM 1623 C C . LYS B 1 34 ? 4.43 51 26.031 1 82.19 34 LYS B C 1
ATOM 1625 O O . LYS B 1 34 ? 4.461 50.281 25.016 1 82.19 34 LYS B O 1
ATOM 1630 N N . ARG B 1 35 ? 4.945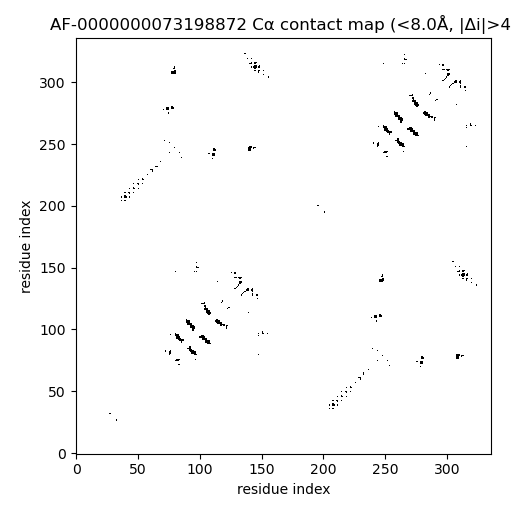 50.531 27.172 1 87.5 35 ARG B N 1
ATOM 1631 C CA . ARG B 1 35 ? 5.582 49.219 27.312 1 87.5 35 ARG B CA 1
ATOM 1632 C C . ARG B 1 35 ? 4.594 48.094 27.047 1 87.5 35 ARG B C 1
ATOM 1634 O O . ARG B 1 35 ? 4.93 47.125 26.391 1 87.5 35 ARG B O 1
ATOM 1641 N N . TYR B 1 36 ? 3.41 48.188 27.547 1 87.44 36 TYR B N 1
ATOM 1642 C CA . TYR B 1 36 ? 2.373 47.156 27.359 1 87.44 36 TYR B CA 1
ATOM 1643 C C . TYR B 1 36 ? 2.008 47.031 25.891 1 87.44 36 TYR B C 1
ATOM 1645 O O . TYR B 1 36 ? 1.881 45.906 25.359 1 87.44 36 TYR B O 1
ATOM 1653 N N . ARG B 1 37 ? 1.881 48.188 25.219 1 86.31 37 ARG B N 1
ATOM 1654 C CA . ARG B 1 37 ? 1.568 48.156 23.797 1 86.31 37 ARG B CA 1
ATOM 1655 C C . ARG B 1 37 ? 2.672 47.469 23 1 86.31 37 ARG B C 1
ATOM 1657 O O . ARG B 1 37 ? 2.391 46.688 22.094 1 86.31 37 ARG B O 1
ATOM 1664 N N . GLU B 1 38 ? 3.848 47.781 23.359 1 89.56 38 GLU B N 1
ATOM 1665 C CA . GLU B 1 38 ? 4.996 47.188 22.703 1 89.56 38 GLU B CA 1
ATOM 1666 C C . GLU B 1 38 ? 5.02 45.688 22.922 1 89.56 38 GLU B C 1
ATOM 1668 O O . GLU B 1 38 ? 5.359 44.906 22 1 89.56 38 GLU B O 1
ATOM 1673 N N . GLU B 1 39 ? 4.695 45.281 24.109 1 91.56 39 GLU B N 1
ATOM 1674 C CA . GLU B 1 39 ? 4.641 43.875 24.422 1 91.56 39 GLU B CA 1
ATOM 1675 C C . GLU B 1 39 ? 3.547 43.156 23.625 1 91.56 39 GLU B C 1
ATOM 1677 O O . GLU B 1 39 ? 3.752 42.062 23.109 1 91.56 39 GLU B O 1
ATOM 1682 N N . LEU B 1 40 ? 2.412 43.812 23.469 1 91.38 40 LEU B N 1
ATOM 1683 C CA . LEU B 1 40 ? 1.306 43.25 22.703 1 91.38 40 LEU B CA 1
ATOM 1684 C C . LEU B 1 40 ? 1.661 43.125 21.219 1 91.38 40 LEU B C 1
ATOM 1686 O O . LEU B 1 40 ? 1.291 42.156 20.562 1 91.38 40 LEU B O 1
ATOM 1690 N N . LEU B 1 41 ? 2.369 44.125 20.734 1 91.81 41 LEU B N 1
ATOM 1691 C CA . LEU B 1 41 ? 2.811 44.125 19.344 1 91.81 41 LEU B CA 1
ATOM 1692 C C . LEU B 1 41 ? 3.789 42.969 19.094 1 91.81 41 LEU B C 1
ATOM 1694 O O . LEU B 1 41 ? 3.701 42.281 18.078 1 91.81 41 LEU B O 1
ATOM 1698 N N . LYS B 1 42 ? 4.672 42.781 20.047 1 93.94 42 LYS B N 1
ATOM 1699 C CA . LYS B 1 42 ? 5.625 41.688 19.938 1 93.94 42 LYS B CA 1
ATOM 1700 C C . LYS B 1 42 ? 4.914 40.344 19.969 1 93.94 42 LYS B C 1
ATOM 1702 O O . LYS B 1 42 ? 5.242 39.438 19.172 1 93.94 42 LYS B O 1
ATOM 1707 N N . GLN B 1 43 ? 3.955 40.156 20.844 1 92.94 43 GLN B N 1
ATOM 1708 C CA . GLN B 1 43 ? 3.197 38.938 20.953 1 92.94 43 GLN B CA 1
ATOM 1709 C C . GLN B 1 43 ? 2.438 38.625 19.656 1 92.94 43 GLN B C 1
ATOM 1711 O O . GLN B 1 43 ? 2.402 37.5 19.203 1 92.94 43 GLN B O 1
ATOM 1716 N N . THR B 1 44 ? 1.852 39.656 19.094 1 93.31 44 THR B N 1
ATOM 1717 C CA . THR B 1 44 ? 1.101 39.5 17.844 1 93.31 44 THR B CA 1
ATOM 1718 C C . THR B 1 44 ? 2.014 39.031 16.719 1 93.31 44 THR B C 1
ATOM 1720 O O . THR B 1 44 ? 1.658 38.125 15.961 1 93.31 44 THR B O 1
ATOM 1723 N N . THR B 1 45 ? 3.164 39.688 16.641 1 93.81 45 THR B N 1
ATOM 1724 C CA . THR B 1 45 ? 4.125 39.312 15.602 1 93.81 45 THR B CA 1
ATOM 1725 C C . THR B 1 45 ? 4.625 37.875 15.805 1 93.81 45 THR B C 1
ATOM 1727 O O . THR B 1 45 ? 4.777 37.125 14.844 1 93.81 45 THR B O 1
ATOM 1730 N N . ASP B 1 46 ? 4.84 37.5 17.062 1 95.19 46 ASP B N 1
ATOM 1731 C CA . ASP B 1 46 ? 5.301 36.156 17.391 1 95.19 46 ASP B CA 1
ATOM 1732 C C . ASP B 1 46 ? 4.242 35.094 17.016 1 95.19 46 ASP B C 1
ATOM 1734 O O . ASP B 1 46 ? 4.566 34.062 16.469 1 95.19 46 ASP B O 1
ATOM 1738 N N . LEU B 1 47 ? 3.002 35.406 17.281 1 94.94 47 LEU B N 1
ATOM 1739 C CA . LEU B 1 47 ? 1.909 34.5 16.984 1 94.94 47 LEU B CA 1
ATOM 1740 C C . LEU B 1 47 ? 1.717 34.344 15.484 1 94.94 47 LEU B C 1
ATOM 1742 O O . LEU B 1 47 ? 1.429 33.25 14.992 1 94.94 47 LEU B O 1
ATOM 1746 N N . GLN B 1 48 ? 1.932 35.469 14.727 1 93.62 48 GLN B N 1
ATOM 1747 C CA . GLN B 1 48 ? 1.842 35.406 13.266 1 93.62 48 GLN B CA 1
ATOM 1748 C C . GLN B 1 48 ? 2.934 34.531 12.68 1 93.62 48 GLN B C 1
ATOM 1750 O O . GLN B 1 48 ? 2.68 33.75 11.75 1 93.62 48 GLN B O 1
ATOM 1755 N N . TYR B 1 49 ? 4.102 34.656 13.258 1 95.06 49 TYR B N 1
ATOM 1756 C CA . TYR B 1 49 ? 5.223 33.844 12.82 1 95.06 49 TYR B CA 1
ATOM 1757 C C . TYR B 1 49 ? 4.961 32.344 13.109 1 95.06 49 TYR B C 1
ATOM 1759 O O . TYR B 1 49 ? 5.199 31.5 12.258 1 95.06 49 TYR B O 1
ATOM 1767 N N . GLN B 1 50 ? 4.457 32.031 14.289 1 94.62 50 GLN B N 1
ATOM 1768 C CA . GLN B 1 50 ? 4.168 30.656 14.68 1 94.62 50 GLN B CA 1
ATOM 1769 C C . GLN B 1 50 ? 3.1 30.031 13.781 1 94.62 50 GLN B C 1
ATOM 1771 O O . GLN B 1 50 ? 3.191 28.859 13.414 1 94.62 50 GLN B O 1
ATOM 1776 N N . LEU B 1 51 ? 2.127 30.875 13.445 1 95.19 51 LEU B N 1
ATOM 1777 C CA . LEU B 1 51 ? 1.057 30.422 12.562 1 95.19 51 LEU B CA 1
ATOM 1778 C C . LEU B 1 51 ? 1.603 30.062 11.188 1 95.19 51 LEU B C 1
ATOM 1780 O O . LEU B 1 51 ? 1.258 29.016 10.641 1 95.19 51 LEU B O 1
ATOM 1784 N N . HIS B 1 52 ? 2.455 30.875 10.648 1 94.25 52 HIS B N 1
ATOM 1785 C CA . HIS B 1 52 ? 3.053 30.641 9.344 1 94.25 52 HIS B CA 1
ATOM 1786 C C . HIS B 1 52 ? 3.945 29.406 9.359 1 94.25 52 HIS B C 1
ATOM 1788 O O . HIS B 1 52 ? 3.912 28.609 8.422 1 94.25 52 HIS B O 1
ATOM 1794 N N . LYS B 1 53 ? 4.703 29.266 10.398 1 94.81 53 LYS B N 1
ATOM 1795 C CA . LYS B 1 53 ? 5.586 28.109 10.555 1 94.81 53 LYS B CA 1
ATOM 1796 C C . LYS B 1 53 ? 4.789 26.812 10.625 1 94.81 53 LYS B C 1
ATOM 1798 O O . LYS B 1 53 ? 5.141 25.828 9.977 1 94.81 53 LYS B O 1
ATOM 1803 N N . LEU B 1 54 ? 3.719 26.859 11.359 1 93.31 54 LEU B N 1
ATOM 1804 C CA . LEU B 1 54 ? 2.887 25.672 11.539 1 93.31 54 LEU B CA 1
ATOM 1805 C C . LEU B 1 54 ? 2.195 25.297 10.234 1 93.31 54 LEU B C 1
ATOM 1807 O O . LEU B 1 54 ? 2.037 24.109 9.938 1 93.31 54 LEU B O 1
ATOM 1811 N N . GLU B 1 55 ? 1.826 26.297 9.508 1 92.69 55 GLU B N 1
ATOM 1812 C CA . GLU B 1 55 ? 1.206 26.047 8.211 1 92.69 55 GLU B CA 1
ATOM 1813 C C . GLU B 1 55 ? 2.168 25.328 7.266 1 92.69 55 GLU B C 1
ATOM 1815 O O . GLU B 1 55 ? 1.784 24.375 6.59 1 92.69 55 GLU B O 1
ATOM 1820 N N . LYS B 1 56 ? 3.383 25.781 7.301 1 94.19 56 LYS B N 1
ATOM 1821 C CA . LYS B 1 56 ? 4.406 25.172 6.449 1 94.19 56 LYS B CA 1
ATOM 1822 C C . LYS B 1 56 ? 4.742 23.766 6.914 1 94.19 56 LYS B C 1
ATOM 1824 O O . LYS B 1 56 ? 4.941 22.859 6.09 1 94.19 56 LYS B O 1
ATOM 1829 N N . GLU B 1 57 ? 4.777 23.594 8.219 1 90.62 57 GLU B N 1
ATOM 1830 C CA . GLU B 1 57 ? 5.051 22.281 8.781 1 90.62 57 GLU B CA 1
ATOM 1831 C C . GLU B 1 57 ? 3.943 21.297 8.438 1 90.62 57 GLU B C 1
ATOM 1833 O O . GLU B 1 57 ? 4.219 20.141 8.109 1 90.62 57 GLU B O 1
ATOM 1838 N N . LYS B 1 58 ? 2.742 21.781 8.5 1 88.81 58 LYS B N 1
ATOM 1839 C CA . LYS B 1 58 ? 1.596 20.953 8.133 1 88.81 58 LYS B CA 1
ATOM 1840 C C . LYS B 1 58 ? 1.679 20.516 6.672 1 88.81 58 LYS B C 1
ATOM 1842 O O . LYS B 1 58 ? 1.495 19.344 6.359 1 88.81 58 LYS B O 1
ATOM 1847 N N . GLU B 1 59 ? 2.014 21.406 5.816 1 89.62 59 GLU B N 1
ATOM 1848 C CA . GLU B 1 59 ? 2.123 21.109 4.391 1 89.62 59 GLU B CA 1
ATOM 1849 C C . GLU B 1 59 ? 3.225 20.078 4.125 1 89.62 59 GLU B C 1
ATOM 1851 O O . GLU B 1 59 ? 3.037 19.156 3.338 1 89.62 59 GLU B O 1
ATOM 1856 N N . ARG B 1 60 ? 4.273 20.312 4.859 1 88.44 60 ARG B N 1
ATOM 1857 C CA . ARG B 1 60 ? 5.41 19.422 4.684 1 88.44 60 ARG B CA 1
ATOM 1858 C C . ARG B 1 60 ? 5.09 18.016 5.199 1 88.44 60 ARG B C 1
ATOM 1860 O O . ARG B 1 60 ? 5.418 17.016 4.551 1 88.44 60 ARG B O 1
ATOM 1867 N N . ALA B 1 61 ? 4.457 17.922 6.281 1 85.38 61 ALA B N 1
ATOM 1868 C CA . ALA B 1 61 ? 4.125 16.625 6.883 1 85.38 61 ALA B CA 1
ATOM 1869 C C . ALA B 1 61 ? 3.146 15.852 6.008 1 85.38 61 ALA B C 1
ATOM 1871 O O . ALA B 1 61 ? 3.303 14.648 5.812 1 85.38 61 ALA B O 1
ATOM 1872 N N . VAL B 1 62 ? 2.273 16.594 5.43 1 82.56 62 VAL B N 1
ATOM 1873 C CA . VAL B 1 62 ? 1.27 15.969 4.57 1 82.56 62 VAL B CA 1
ATOM 1874 C C . VAL B 1 62 ? 1.928 15.461 3.289 1 82.56 62 VAL B C 1
ATOM 1876 O O . VAL B 1 62 ? 1.636 14.359 2.83 1 82.56 62 VAL B O 1
ATOM 1879 N N . LYS B 1 63 ? 2.826 16.172 2.764 1 86.06 63 LYS B N 1
ATOM 1880 C CA . LYS B 1 63 ? 3.504 15.797 1.524 1 86.06 63 LYS B CA 1
ATOM 1881 C C . LYS B 1 63 ? 4.418 14.594 1.735 1 86.06 63 LYS B C 1
ATOM 1883 O O . LYS B 1 63 ? 4.473 13.695 0.893 1 86.06 63 LYS B O 1
ATOM 1888 N N . ILE B 1 64 ? 5.09 14.57 2.818 1 83.5 64 ILE B N 1
ATOM 1889 C CA . ILE B 1 64 ? 5.992 13.469 3.139 1 83.5 64 ILE B CA 1
ATOM 1890 C C . ILE B 1 64 ? 5.199 12.164 3.248 1 83.5 64 ILE B C 1
ATOM 1892 O O . ILE B 1 64 ? 5.59 11.148 2.678 1 83.5 64 ILE B O 1
ATOM 1896 N N . GLN B 1 65 ? 4.113 12.273 3.955 1 83.06 65 GLN B N 1
ATOM 1897 C CA . GLN B 1 65 ? 3.285 11.078 4.102 1 83.06 65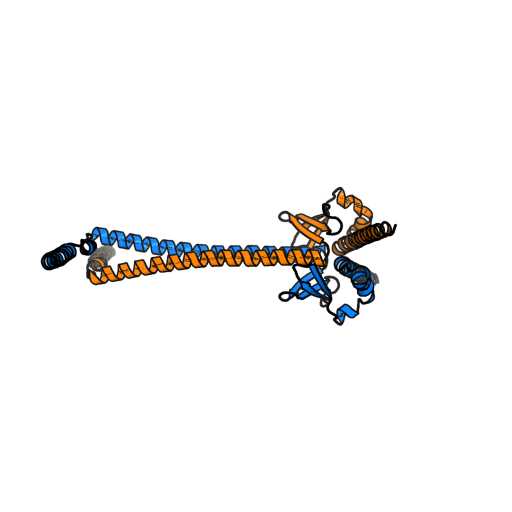 GLN B CA 1
ATOM 1898 C C . GLN B 1 65 ? 2.729 10.625 2.754 1 83.06 65 GLN B C 1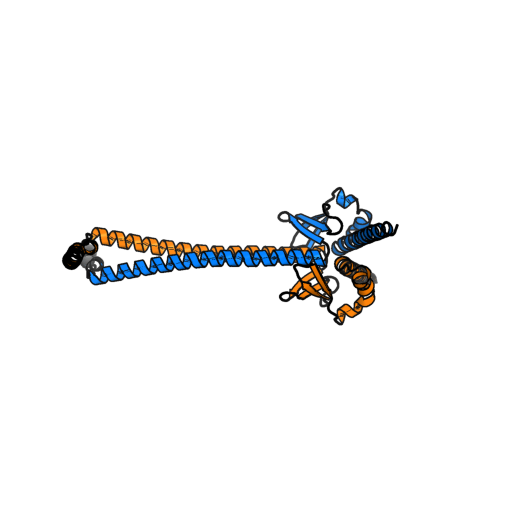
ATOM 1900 O O . GLN B 1 65 ? 2.691 9.43 2.463 1 83.06 65 GLN B O 1
ATOM 1905 N N . SER B 1 66 ? 2.357 11.523 1.925 1 85.75 66 SER B N 1
ATOM 1906 C CA . SER B 1 66 ? 1.819 11.219 0.604 1 85.75 66 SER B CA 1
ATOM 1907 C C . SER B 1 66 ? 2.867 10.547 -0.277 1 85.75 66 SER B C 1
ATOM 1909 O O . SER B 1 66 ? 2.557 9.617 -1.022 1 85.75 66 SER B O 1
ATOM 1911 N N . ASP B 1 67 ? 4.086 10.984 -0.195 1 87.31 67 ASP B N 1
ATOM 1912 C CA . ASP B 1 67 ? 5.176 10.414 -0.979 1 87.31 67 ASP B CA 1
ATOM 1913 C C . ASP B 1 67 ? 5.504 9 -0.512 1 87.31 67 ASP B C 1
ATOM 1915 O O . ASP B 1 67 ? 5.852 8.133 -1.323 1 87.31 67 ASP B O 1
ATOM 1919 N N . LEU B 1 68 ? 5.406 8.82 0.76 1 84.31 68 LEU B N 1
ATOM 1920 C CA . LEU B 1 68 ? 5.652 7.492 1.313 1 84.31 68 LEU B CA 1
ATOM 1921 C C . LEU B 1 68 ? 4.621 6.488 0.81 1 84.31 68 LEU B C 1
ATOM 1923 O O . LEU B 1 68 ? 4.965 5.355 0.461 1 84.31 68 LEU B O 1
ATOM 1927 N N . ILE B 1 69 ? 3.412 6.922 0.677 1 87.25 69 ILE B N 1
ATOM 1928 C CA . ILE B 1 69 ? 2.342 6.055 0.199 1 87.25 69 ILE B CA 1
ATOM 1929 C C . ILE B 1 69 ? 2.559 5.734 -1.278 1 87.25 69 ILE B C 1
ATOM 1931 O O . ILE B 1 69 ? 2.35 4.602 -1.712 1 87.25 69 ILE B O 1
ATOM 1935 N N . LYS B 1 70 ? 2.928 6.715 -1.993 1 91 70 LYS B N 1
ATOM 1936 C CA . LYS B 1 70 ? 3.217 6.523 -3.412 1 91 70 LYS B CA 1
ATOM 1937 C C . LYS B 1 70 ? 4.324 5.492 -3.611 1 91 70 LYS B C 1
ATOM 1939 O O . LYS B 1 70 ? 4.223 4.621 -4.48 1 91 70 LYS B O 1
ATOM 1944 N N . LYS B 1 71 ? 5.336 5.633 -2.791 1 92 71 LYS B N 1
ATOM 1945 C CA . LYS B 1 71 ? 6.441 4.684 -2.838 1 92 71 LYS B CA 1
ATOM 1946 C C . LYS B 1 71 ? 5.973 3.273 -2.482 1 92 71 LYS B C 1
ATOM 1948 O O . LYS B 1 71 ? 6.34 2.305 -3.152 1 92 71 LYS B O 1
ATOM 1953 N N . TYR B 1 72 ? 5.18 3.158 -1.514 1 93.81 72 TYR B N 1
ATOM 1954 C CA . TYR B 1 72 ? 4.652 1.868 -1.089 1 93.81 72 TYR B CA 1
ATOM 1955 C C . TYR B 1 72 ? 3.826 1.226 -2.199 1 93.81 72 TYR B C 1
ATOM 1957 O O . TYR B 1 72 ? 3.965 0.031 -2.471 1 93.81 72 TYR B O 1
ATOM 1965 N N . ARG B 1 73 ? 3.021 1.998 -2.748 1 96.06 73 ARG B N 1
ATOM 1966 C CA . ARG B 1 73 ? 2.191 1.496 -3.84 1 96.06 73 ARG B CA 1
ATOM 1967 C C . ARG B 1 73 ? 3.053 0.979 -4.988 1 96.06 73 ARG B C 1
ATOM 1969 O O . ARG B 1 73 ? 2.762 -0.071 -5.562 1 96.06 73 ARG B O 1
ATOM 1976 N N . ALA B 1 74 ? 4.098 1.708 -5.344 1 96.44 74 ALA B N 1
ATOM 1977 C CA . ALA B 1 74 ? 5.02 1.305 -6.402 1 96.44 74 ALA B CA 1
ATOM 1978 C C . ALA B 1 74 ? 5.715 -0.01 -6.055 1 96.44 74 ALA B C 1
ATOM 1980 O O . ALA B 1 74 ? 5.855 -0.889 -6.906 1 96.44 74 ALA B O 1
ATOM 1981 N N . ILE B 1 75 ? 6.078 -0.14 -4.809 1 96.94 75 ILE B N 1
ATOM 1982 C CA . ILE B 1 75 ? 6.777 -1.331 -4.332 1 96.94 75 ILE B CA 1
ATOM 1983 C C . ILE B 1 75 ? 5.828 -2.529 -4.363 1 96.94 75 ILE B C 1
ATOM 1985 O O . ILE B 1 75 ? 6.203 -3.611 -4.824 1 96.94 75 ILE B O 1
ATOM 1989 N N . VAL B 1 76 ? 4.629 -2.355 -3.914 1 98.38 76 VAL B N 1
ATOM 1990 C CA . VAL B 1 76 ? 3.619 -3.406 -3.955 1 98.38 76 VAL B CA 1
ATOM 1991 C C . VAL B 1 76 ? 3.418 -3.875 -5.395 1 98.38 76 VAL B C 1
ATOM 1993 O O . VAL B 1 76 ? 3.404 -5.078 -5.668 1 98.38 76 VAL B O 1
ATOM 1996 N N . THR B 1 77 ? 3.287 -2.945 -6.277 1 98.56 77 THR B N 1
ATOM 1997 C CA . THR B 1 77 ? 3.074 -3.271 -7.684 1 98.56 77 THR B CA 1
ATOM 1998 C C . THR B 1 77 ? 4.273 -4.027 -8.25 1 98.56 77 THR B C 1
ATOM 2000 O O . THR B 1 77 ? 4.105 -5.023 -8.953 1 98.56 77 THR B O 1
ATOM 2003 N N . ALA B 1 78 ? 5.43 -3.621 -7.922 1 98.12 78 ALA B N 1
ATOM 2004 C CA . ALA B 1 78 ? 6.648 -4.227 -8.445 1 98.12 78 ALA B CA 1
ATOM 2005 C C . ALA B 1 78 ? 6.836 -5.641 -7.914 1 98.12 78 ALA B C 1
ATOM 2007 O O . ALA B 1 78 ? 7.293 -6.531 -8.633 1 98.12 78 ALA B O 1
ATOM 2008 N N . LEU B 1 79 ? 6.477 -5.887 -6.688 1 98.69 79 LEU B N 1
ATOM 2009 C CA . LEU B 1 79 ? 6.715 -7.176 -6.039 1 98.69 79 LEU B CA 1
ATOM 2010 C C . LEU B 1 79 ? 5.598 -8.164 -6.363 1 98.69 79 LEU B C 1
ATOM 2012 O O . LEU B 1 79 ? 5.859 -9.328 -6.656 1 98.69 79 LEU B O 1
ATOM 2016 N N . SER B 1 80 ? 4.371 -7.711 -6.348 1 98.75 80 SER B N 1
ATOM 2017 C CA . SER B 1 80 ? 3.238 -8.617 -6.484 1 98.75 80 SER B CA 1
ATOM 2018 C C . SER B 1 80 ? 2.77 -8.695 -7.934 1 98.75 80 SER B C 1
ATOM 2020 O O . SER B 1 80 ? 2.039 -9.625 -8.305 1 98.75 80 SER B O 1
ATOM 2022 N N . GLY B 1 81 ? 3.117 -7.656 -8.703 1 98.69 81 GLY B N 1
ATOM 2023 C CA . GLY B 1 81 ? 2.615 -7.555 -10.062 1 98.69 81 GLY B CA 1
ATOM 2024 C C . GLY B 1 81 ? 1.205 -7 -10.141 1 98.69 81 GLY B C 1
ATOM 2025 O O . GLY B 1 81 ? 0.586 -7.012 -11.211 1 98.69 81 GLY B O 1
ATOM 2026 N N . LEU B 1 82 ? 0.691 -6.562 -9.039 1 98.88 82 LEU B N 1
ATOM 2027 C CA . LEU B 1 82 ? -0.694 -6.113 -8.961 1 98.88 82 LEU B CA 1
ATOM 2028 C C . LEU B 1 82 ? -0.764 -4.633 -8.594 1 98.88 82 LEU B C 1
ATOM 2030 O O . LEU B 1 82 ? -0.222 -4.219 -7.566 1 98.88 82 LEU B O 1
ATOM 2034 N N . GLN B 1 83 ? -1.344 -3.85 -9.477 1 98.5 83 GLN B N 1
ATOM 2035 C CA . GLN B 1 83 ? -1.718 -2.484 -9.117 1 98.5 83 GLN B CA 1
ATOM 2036 C C . GLN B 1 83 ? -3.084 -2.445 -8.438 1 98.5 83 GLN B C 1
ATOM 2038 O O . GLN B 1 83 ? -4.098 -2.773 -9.055 1 98.5 83 GLN B O 1
ATOM 2043 N N . ILE B 1 84 ? -3.096 -2.068 -7.16 1 98.31 84 ILE B N 1
ATOM 2044 C CA . ILE B 1 84 ? -4.305 -2.094 -6.34 1 98.31 84 ILE B CA 1
ATOM 2045 C C . ILE B 1 84 ? -4.773 -0.665 -6.074 1 98.31 84 ILE B C 1
ATOM 2047 O O . ILE B 1 84 ? -4.055 0.127 -5.457 1 98.31 84 ILE B O 1
ATOM 2051 N N . LYS B 1 85 ? -5.93 -0.389 -6.578 1 97.06 85 LYS B N 1
ATOM 2052 C CA . LYS B 1 85 ? -6.496 0.951 -6.457 1 97.06 85 LYS B CA 1
ATOM 2053 C C . LYS B 1 85 ? -7.816 0.921 -5.691 1 97.06 85 LYS B C 1
ATOM 2055 O O . LYS B 1 85 ? -8.758 0.228 -6.09 1 97.06 85 LYS B O 1
ATOM 2060 N N . MET B 1 86 ? -7.852 1.649 -4.664 1 94.81 86 MET B N 1
ATOM 2061 C CA . MET B 1 86 ? -9.094 1.778 -3.906 1 94.81 86 MET B CA 1
ATOM 2062 C C . MET B 1 86 ? -10.023 2.805 -4.551 1 94.81 86 MET B C 1
ATOM 2064 O O . MET B 1 86 ? -9.602 3.926 -4.844 1 94.81 86 MET B O 1
ATOM 2068 N N . LYS B 1 87 ? -11.156 2.281 -4.906 1 93.56 87 LYS B N 1
ATOM 2069 C CA . LYS B 1 87 ? -12.172 3.152 -5.488 1 93.56 87 LYS B CA 1
ATOM 2070 C C . LYS B 1 87 ? -13.344 3.352 -4.527 1 93.56 87 LYS B C 1
ATOM 2072 O O . LYS B 1 87 ? -14.328 2.611 -4.574 1 93.56 87 LYS B O 1
ATOM 2077 N N . GLY B 1 88 ? -13.289 4.289 -3.625 1 87.38 88 GLY B N 1
ATOM 2078 C CA . GLY B 1 88 ? -14.32 4.504 -2.621 1 87.38 88 GLY B CA 1
ATOM 2079 C C . GLY B 1 88 ? -14.078 3.725 -1.341 1 87.38 88 GLY B C 1
ATOM 2080 O O . GLY B 1 88 ? -12.93 3.5 -0.954 1 87.38 88 GLY B O 1
ATOM 2081 N N . GLU B 1 89 ? -15.203 3.383 -0.666 1 85.31 89 GLU B N 1
ATOM 2082 C CA . GLU B 1 89 ? -15.094 2.768 0.653 1 85.31 89 GLU B CA 1
ATOM 2083 C C . GLU B 1 89 ? -14.812 1.271 0.543 1 85.31 89 GLU B C 1
ATOM 2085 O O . GLU B 1 89 ? -14.008 0.727 1.302 1 85.31 89 GLU B O 1
ATOM 2090 N N . ASP B 1 90 ? -15.484 0.65 -0.449 1 93.81 90 ASP B N 1
ATOM 2091 C CA . ASP B 1 90 ? -15.406 -0.806 -0.379 1 93.81 90 ASP B CA 1
ATOM 2092 C C . ASP B 1 90 ? -14.984 -1.398 -1.722 1 93.81 90 ASP B C 1
ATOM 2094 O O . ASP B 1 90 ? -14.828 -2.615 -1.847 1 93.81 90 ASP B O 1
ATOM 2098 N N . LEU B 1 91 ? -14.797 -0.618 -2.752 1 97.12 91 LEU B N 1
ATOM 2099 C CA . LEU B 1 91 ? -14.453 -1.136 -4.07 1 97.12 91 LEU B CA 1
ATOM 2100 C C . LEU B 1 91 ? -12.953 -0.978 -4.336 1 97.12 91 LEU B C 1
ATOM 2102 O O . LEU B 1 91 ? -12.375 0.072 -4.047 1 97.12 91 LEU B O 1
ATOM 2106 N N . VAL B 1 92 ? -12.422 -2.035 -4.816 1 98.5 92 VAL B N 1
ATOM 2107 C CA . VAL B 1 92 ? -10.992 -2.051 -5.102 1 98.5 92 VAL B CA 1
ATOM 2108 C C . VAL B 1 92 ? -10.758 -2.588 -6.512 1 98.5 92 VAL B C 1
ATOM 2110 O O . VAL B 1 92 ? -11.281 -3.645 -6.875 1 98.5 92 VAL B O 1
ATOM 2113 N N . GLN B 1 93 ? -10.062 -1.87 -7.301 1 98.56 93 GLN B N 1
ATOM 2114 C CA . GLN B 1 93 ? -9.656 -2.324 -8.625 1 98.56 93 GLN B CA 1
ATOM 2115 C C . GLN B 1 93 ? -8.25 -2.916 -8.594 1 98.56 93 GLN B C 1
ATOM 2117 O O . GLN B 1 93 ? -7.336 -2.342 -7.996 1 98.56 93 GLN B O 1
ATOM 2122 N N . VAL B 1 94 ? -8.109 -4.094 -9.188 1 98.81 94 VAL B N 1
ATOM 2123 C CA . VAL B 1 94 ? -6.816 -4.762 -9.242 1 98.81 94 VAL B CA 1
ATOM 2124 C C . VAL B 1 94 ? -6.406 -4.969 -10.703 1 98.81 94 VAL B C 1
ATOM 2126 O O . VAL B 1 94 ? -7.09 -5.668 -11.453 1 98.81 94 VAL B O 1
ATOM 2129 N N . GLU B 1 95 ? -5.289 -4.32 -11.07 1 98.69 95 GLU B N 1
ATOM 2130 C CA . GLU B 1 95 ? -4.758 -4.395 -12.43 1 98.69 95 GLU B CA 1
ATOM 2131 C C . GLU B 1 95 ? -3.391 -5.066 -12.445 1 98.69 95 GLU B C 1
ATOM 2133 O O . GLU B 1 95 ? -2.514 -4.73 -11.648 1 98.69 95 GLU B O 1
ATOM 2138 N N . SER B 1 96 ? -3.242 -6.051 -13.312 1 98.62 96 SER B N 1
ATOM 2139 C CA . SER B 1 96 ? -1.944 -6.703 -13.445 1 98.62 96 SER B CA 1
ATOM 2140 C C . SER B 1 96 ? -1.002 -5.895 -14.328 1 98.62 96 SER B C 1
ATOM 2142 O O . SER B 1 96 ? -1.421 -5.34 -15.344 1 98.62 96 SER B O 1
ATOM 2144 N N . ILE B 1 97 ? 0.254 -5.852 -14 1 97.88 97 ILE B N 1
ATOM 2145 C CA . ILE B 1 97 ? 1.253 -5.168 -14.812 1 97.88 97 ILE B CA 1
ATOM 2146 C C . ILE B 1 97 ? 1.452 -5.922 -16.125 1 97.88 97 ILE B C 1
ATOM 2148 O O . ILE B 1 97 ? 1.975 -5.367 -17.094 1 97.88 97 ILE B O 1
ATOM 2152 N N . PHE B 1 98 ? 1.058 -7.195 -16.203 1 97.88 98 PHE B N 1
ATOM 2153 C CA . PHE B 1 98 ? 1.257 -8.031 -17.375 1 97.88 98 PHE B CA 1
ATOM 2154 C C . PHE B 1 98 ? 0.108 -7.852 -18.359 1 97.88 98 PHE B C 1
ATOM 2156 O O . PHE B 1 98 ? 0.195 -8.289 -19.516 1 97.88 98 PHE B O 1
ATOM 2163 N N . GLU B 1 99 ? -0.916 -7.246 -17.938 1 97.94 99 GLU B N 1
ATOM 2164 C CA . GLU B 1 99 ? -2.055 -6.973 -18.797 1 97.94 99 GLU B CA 1
ATOM 2165 C C . GLU B 1 99 ? -2.699 -5.629 -18.469 1 97.94 99 GLU B C 1
ATOM 2167 O O . GLU B 1 99 ? -3.848 -5.582 -18.016 1 97.94 99 GLU B O 1
ATOM 2172 N N . PRO B 1 100 ? -1.982 -4.566 -18.797 1 96.62 100 PRO B N 1
ATOM 2173 C CA . PRO B 1 100 ? -2.455 -3.223 -18.453 1 96.62 100 PRO B CA 1
ATOM 2174 C C . PRO B 1 100 ? -3.771 -2.871 -19.156 1 96.62 100 PRO B C 1
ATOM 2176 O O . PRO B 1 100 ? -3.99 -3.256 -20.297 1 96.62 100 PRO B O 1
ATOM 2179 N N . GLY B 1 101 ? -4.582 -2.152 -18.484 1 96.75 101 GLY B N 1
ATOM 2180 C CA . GLY B 1 101 ? -5.848 -1.716 -19.062 1 96.75 101 GLY B CA 1
ATOM 2181 C C . GLY B 1 101 ? -7.016 -2.605 -18.688 1 96.75 101 GLY B C 1
ATOM 2182 O O . GLY B 1 101 ? -8.172 -2.23 -18.859 1 96.75 101 GLY B O 1
ATOM 2183 N N . GLN B 1 102 ? -6.738 -3.756 -18.234 1 97.62 102 GLN B N 1
ATOM 2184 C CA . GLN B 1 102 ? -7.75 -4.684 -17.734 1 97.62 102 GLN B CA 1
ATOM 2185 C C . GLN B 1 102 ? -7.66 -4.852 -16.219 1 97.62 102 GLN B C 1
ATOM 2187 O O . GLN B 1 102 ? -6.562 -4.848 -15.656 1 97.62 102 GLN B O 1
ATOM 2192 N N . PHE B 1 103 ? -8.852 -4.887 -15.578 1 98.31 103 PHE B N 1
ATOM 2193 C CA . PHE B 1 103 ? -8.766 -4.965 -14.125 1 98.31 103 PHE B CA 1
ATOM 2194 C C . PHE B 1 103 ? -9.938 -5.754 -13.562 1 98.31 103 PHE B C 1
ATOM 2196 O O . PHE B 1 103 ? -11.016 -5.805 -14.164 1 98.31 103 PHE B O 1
ATOM 2203 N N . PHE B 1 104 ? -9.672 -6.383 -12.406 1 98.81 104 PHE B N 1
ATOM 2204 C CA . PHE B 1 104 ? -10.711 -6.961 -11.562 1 98.81 104 PHE B CA 1
ATOM 2205 C C . PHE B 1 104 ? -11.289 -5.914 -10.617 1 98.81 104 PHE B C 1
ATOM 2207 O O . PHE B 1 104 ? -10.602 -4.957 -10.25 1 98.81 104 PHE B O 1
ATOM 2214 N N . VAL B 1 105 ? -12.539 -6.129 -10.273 1 98.56 105 VAL B N 1
ATOM 2215 C CA . VAL B 1 105 ? -13.164 -5.293 -9.25 1 98.56 105 VAL B CA 1
ATOM 2216 C C . VAL B 1 105 ? -13.594 -6.16 -8.07 1 98.56 105 VAL B C 1
ATOM 2218 O O . VAL B 1 105 ? -14.375 -7.098 -8.234 1 98.56 105 VAL B O 1
ATOM 2221 N N . PHE B 1 106 ? -13.055 -5.785 -6.902 1 98.69 106 PHE B N 1
ATOM 2222 C CA . PHE B 1 106 ? -13.398 -6.492 -5.672 1 98.69 106 PHE B CA 1
ATOM 2223 C C . PHE B 1 106 ? -14.172 -5.582 -4.727 1 98.69 106 PHE B C 1
ATOM 2225 O O . PHE B 1 106 ? -13.891 -4.391 -4.629 1 98.69 106 PHE B O 1
ATOM 2232 N N . LYS B 1 107 ? -15.156 -6.129 -4.176 1 98.19 107 LYS B N 1
ATOM 2233 C CA . LYS B 1 107 ? -15.719 -5.523 -2.973 1 98.19 107 LYS B CA 1
ATOM 2234 C C . LYS B 1 107 ? -14.992 -6.012 -1.721 1 98.19 107 LYS B C 1
ATOM 2236 O O . LYS B 1 107 ? -14.977 -7.211 -1.436 1 98.19 107 LYS B O 1
ATOM 2241 N N . VAL B 1 108 ? -14.328 -5.105 -1.014 1 97.69 108 VAL B N 1
ATOM 2242 C CA . VAL B 1 108 ? -13.523 -5.445 0.159 1 97.69 108 VAL B CA 1
ATOM 2243 C C . VAL B 1 108 ? -14.102 -4.754 1.394 1 97.69 108 VAL B C 1
ATOM 2245 O O . VAL B 1 108 ? -14.102 -3.523 1.477 1 97.69 108 VAL B O 1
ATOM 2248 N N . GLU B 1 109 ? -14.539 -5.547 2.301 1 95.69 109 GLU B N 1
ATOM 2249 C CA . GLU B 1 109 ? -15.172 -5.004 3.502 1 95.69 109 GLU B CA 1
ATOM 2250 C C . GLU B 1 109 ? -14.406 -5.418 4.758 1 95.69 109 GLU B C 1
ATOM 2252 O O . GLU B 1 109 ? -13.633 -6.379 4.734 1 95.69 109 GLU B O 1
ATOM 2257 N N . ASN B 1 110 ? -14.594 -4.645 5.859 1 94.06 110 ASN B N 1
ATOM 2258 C CA . ASN B 1 110 ? -14.016 -4.949 7.164 1 94.06 110 ASN B CA 1
ATOM 2259 C C . ASN B 1 110 ? -12.5 -5.16 7.074 1 94.06 110 ASN B C 1
ATOM 2261 O O . ASN B 1 110 ? -11.984 -6.164 7.559 1 94.06 110 ASN B O 1
ATOM 2265 N N . TRP B 1 111 ? -11.805 -4.348 6.395 1 89.56 111 TRP B N 1
ATOM 2266 C CA . TRP B 1 111 ? -10.344 -4.328 6.281 1 89.56 111 TRP B CA 1
ATOM 2267 C C . TRP B 1 111 ? -9.836 -5.613 5.641 1 89.56 111 TRP B C 1
ATOM 2269 O O . TRP B 1 111 ? -8.797 -6.145 6.051 1 89.56 111 TRP B O 1
ATOM 2279 N N . GLY B 1 112 ? -10.648 -6.18 4.785 1 93.5 112 GLY B N 1
ATOM 2280 C CA . GLY B 1 112 ? -10.18 -7.324 4.031 1 93.5 112 GLY B CA 1
ATOM 2281 C C . GLY B 1 112 ? -10.711 -8.648 4.551 1 93.5 112 GLY B C 1
ATOM 2282 O O . GLY B 1 112 ? -10.398 -9.711 4.004 1 93.5 112 GLY B O 1
ATOM 2283 N N . LYS B 1 113 ? -11.516 -8.633 5.551 1 93.38 113 LYS B N 1
ATOM 2284 C CA . LYS B 1 113 ? -12.047 -9.867 6.121 1 93.38 113 LYS B CA 1
ATOM 2285 C C . LYS B 1 113 ? -13.141 -10.453 5.234 1 93.38 113 LYS B C 1
ATOM 2287 O O . LYS B 1 113 ? -13.398 -11.664 5.27 1 93.38 113 LYS B O 1
ATOM 2292 N N . SER B 1 114 ? -13.797 -9.578 4.5 1 96.44 114 SER B N 1
ATOM 2293 C CA . SER B 1 114 ? -14.797 -9.984 3.52 1 96.44 114 SER B CA 1
ATOM 2294 C C . SER B 1 114 ? -14.453 -9.469 2.129 1 96.44 114 SER B C 1
ATOM 2296 O O . SER B 1 114 ? -14.344 -8.258 1.919 1 96.44 114 SER B O 1
ATOM 2298 N N . ILE B 1 115 ? -14.242 -10.445 1.208 1 98.06 115 ILE B N 1
ATOM 2299 C CA . ILE B 1 115 ? -13.836 -10.086 -0.146 1 98.06 115 ILE B CA 1
ATOM 2300 C C . ILE B 1 115 ? -14.719 -10.805 -1.159 1 98.06 115 ILE B C 1
ATOM 2302 O O . ILE B 1 115 ? -14.953 -12.008 -1.035 1 98.06 115 ILE B O 1
ATOM 2306 N N . SER B 1 116 ? -15.227 -10.023 -2.086 1 97.5 116 SER B N 1
ATOM 2307 C CA . SER B 1 116 ? -16 -10.609 -3.17 1 97.5 116 SER B CA 1
ATOM 2308 C C . SER B 1 116 ? -15.594 -10.031 -4.52 1 97.5 116 SER B C 1
ATOM 2310 O O . SER B 1 116 ? -15.352 -8.828 -4.641 1 97.5 116 SER B O 1
ATOM 2312 N N . LEU B 1 117 ? -15.461 -10.922 -5.484 1 98.5 117 LEU B N 1
ATOM 2313 C CA . LEU B 1 117 ? -15.156 -10.5 -6.848 1 98.5 117 LEU B CA 1
ATOM 2314 C C . LEU B 1 117 ? -16.438 -10.141 -7.602 1 98.5 117 LEU B C 1
ATOM 2316 O O . LEU B 1 117 ? -17.375 -10.93 -7.641 1 98.5 117 LEU B O 1
ATOM 2320 N N . LEU B 1 118 ? -16.406 -8.945 -8.156 1 97.94 118 LEU B N 1
ATOM 2321 C CA . LEU B 1 118 ? -17.547 -8.547 -8.977 1 97.94 118 LEU B CA 1
ATOM 2322 C C . LEU B 1 118 ? -17.453 -9.148 -10.375 1 97.94 118 LEU B C 1
ATOM 2324 O O . LEU B 1 118 ? -16.359 -9.227 -10.945 1 97.94 118 LEU B O 1
ATOM 2328 N N . GLU B 1 119 ? -18.594 -9.508 -10.891 1 96.88 119 GLU B N 1
ATOM 2329 C CA . GLU B 1 119 ? -18.641 -10.047 -12.242 1 96.88 119 GLU B CA 1
ATOM 2330 C C . GLU B 1 119 ? -18.469 -8.945 -13.281 1 96.88 119 GLU B C 1
ATOM 2332 O O . GLU B 1 119 ? -19.156 -7.922 -13.234 1 96.88 119 GLU B O 1
ATOM 2337 N N . THR B 1 120 ? -17.5 -9.016 -14.062 1 97.31 120 THR B N 1
ATOM 2338 C CA . THR B 1 120 ? -17.219 -8.156 -15.211 1 97.31 120 THR B CA 1
ATOM 2339 C C . THR B 1 120 ? -16.875 -8.984 -16.438 1 97.31 120 THR B C 1
ATOM 2341 O O . THR B 1 120 ? -16.688 -10.203 -16.344 1 97.31 120 THR B O 1
ATOM 2344 N N . ASP B 1 121 ? -16.812 -8.289 -17.594 1 97.38 121 ASP B N 1
ATOM 2345 C CA . ASP B 1 121 ? -16.391 -8.984 -18.812 1 97.38 121 ASP B CA 1
ATOM 2346 C C . ASP B 1 121 ? -14.977 -9.531 -18.656 1 97.38 121 ASP B C 1
ATOM 2348 O O . ASP B 1 121 ? -14.672 -10.617 -19.156 1 97.38 121 ASP B O 1
ATOM 2352 N N . TYR B 1 122 ? -14.188 -8.82 -17.984 1 98.19 122 TYR B N 1
ATOM 2353 C CA . TYR B 1 122 ? -12.812 -9.266 -17.797 1 98.19 122 TYR B CA 1
ATOM 2354 C C . TYR B 1 122 ? -12.758 -10.484 -16.875 1 98.19 122 TYR B C 1
ATOM 2356 O O . TYR B 1 122 ? -12.047 -11.445 -17.156 1 98.19 122 TYR B O 1
ATOM 2364 N N . ALA B 1 123 ? -13.477 -10.367 -15.758 1 98.25 123 ALA B N 1
ATOM 2365 C CA . ALA B 1 123 ? -13.5 -11.477 -14.812 1 98.25 123 ALA B CA 1
ATOM 2366 C C . ALA B 1 123 ? -13.977 -12.766 -15.484 1 98.25 123 ALA B C 1
ATOM 2368 O O . ALA B 1 123 ? -13.523 -13.859 -15.141 1 98.25 123 ALA B O 1
ATOM 2369 N N . ALA B 1 124 ? -14.805 -12.602 -16.453 1 97.69 124 ALA B N 1
ATOM 2370 C CA . ALA B 1 124 ? -15.398 -13.75 -17.141 1 97.69 124 ALA B CA 1
ATOM 2371 C C . ALA B 1 124 ? -14.336 -14.547 -17.891 1 97.69 124 ALA B C 1
ATOM 2373 O O . ALA B 1 124 ? -14.484 -15.75 -18.094 1 97.69 124 ALA B O 1
ATOM 2374 N N . LYS B 1 125 ? -13.258 -13.906 -18.219 1 97.88 125 LYS B N 1
ATOM 2375 C CA . LYS B 1 125 ? -12.172 -14.562 -18.953 1 97.88 125 LYS B CA 1
ATOM 2376 C C . LYS B 1 125 ? -11.422 -15.539 -18.047 1 97.88 125 LYS B C 1
ATOM 2378 O O . LYS B 1 125 ? -10.656 -16.375 -18.531 1 97.88 125 LYS B O 1
ATOM 2383 N N . TRP B 1 126 ? -11.711 -15.43 -16.797 1 98.25 126 TRP B N 1
ATOM 2384 C CA . TRP B 1 126 ? -10.945 -16.203 -15.836 1 98.25 126 TRP B CA 1
ATOM 2385 C C . TRP B 1 126 ? -11.852 -17.172 -15.07 1 98.25 126 TRP B C 1
ATOM 2387 O O . TRP B 1 126 ? -11.664 -17.391 -13.875 1 98.25 126 TRP B O 1
ATOM 2397 N N . SER B 1 127 ? -12.828 -17.734 -15.727 1 97.75 127 SER B N 1
ATOM 2398 C CA . SER B 1 127 ? -13.852 -18.578 -15.109 1 97.75 127 SER B CA 1
ATOM 2399 C C . SER B 1 127 ? -13.242 -19.812 -14.453 1 97.75 127 SER B C 1
ATOM 2401 O O . SER B 1 127 ? -13.656 -20.219 -13.375 1 97.75 127 SER B O 1
ATOM 2403 N N . SER B 1 128 ? -12.312 -20.422 -15.141 1 98 128 SER B N 1
ATOM 2404 C CA . SER B 1 128 ? -11.68 -21.625 -14.602 1 98 128 SER B CA 1
ATOM 2405 C C . SER B 1 128 ? -10.953 -21.312 -13.289 1 98 128 SER B C 1
ATOM 2407 O O . SER B 1 128 ? -11.078 -22.062 -12.32 1 98 128 SER B O 1
ATOM 2409 N N . GLN B 1 129 ? -10.164 -20.219 -13.312 1 98.12 129 GLN B N 1
ATOM 2410 C CA . GLN B 1 129 ? -9.438 -19.812 -12.117 1 98.12 129 GLN B CA 1
ATOM 2411 C C . GLN B 1 129 ? -10.398 -19.406 -11 1 98.12 129 GLN B C 1
ATOM 2413 O O . GLN B 1 129 ? -10.164 -19.703 -9.828 1 98.12 129 GLN B O 1
ATOM 2418 N N . ILE B 1 130 ? -11.445 -18.734 -11.359 1 98.38 130 ILE B N 1
ATOM 2419 C CA . ILE B 1 130 ? -12.453 -18.312 -10.383 1 98.38 130 ILE B CA 1
ATOM 2420 C C . ILE B 1 130 ? -13.07 -19.531 -9.719 1 98.38 130 ILE B C 1
ATOM 2422 O O . ILE B 1 130 ? -13.195 -19.594 -8.492 1 98.38 130 ILE B O 1
ATOM 2426 N N . GLU B 1 131 ? -13.477 -20.438 -10.477 1 97.81 131 GLU B N 1
ATOM 2427 C CA . GLU B 1 131 ? -14.086 -21.656 -9.953 1 97.81 131 GLU B CA 1
ATOM 2428 C C . GLU B 1 131 ? -13.125 -22.406 -9.031 1 97.81 131 GLU B C 1
ATOM 2430 O O . GLU B 1 131 ? -13.516 -22.844 -7.949 1 97.81 131 GLU B O 1
ATOM 2435 N N . GLU B 1 132 ? -11.945 -22.484 -9.383 1 97.5 132 GLU B N 1
ATOM 2436 C CA . GLU B 1 132 ? -10.961 -23.25 -8.625 1 97.5 132 GLU B CA 1
ATOM 2437 C C . GLU B 1 132 ? -10.602 -22.547 -7.32 1 97.5 132 GLU B C 1
ATOM 2439 O O . GLU B 1 132 ? -10.672 -23.141 -6.242 1 97.5 132 GLU B O 1
ATOM 2444 N N . TYR B 1 133 ? -10.258 -21.312 -7.41 1 98 133 TYR B N 1
ATOM 2445 C CA . TYR B 1 133 ? -9.602 -20.672 -6.273 1 98 133 TYR B CA 1
ATOM 2446 C C . TYR B 1 133 ? -10.609 -19.906 -5.418 1 98 133 TYR B C 1
ATOM 2448 O O . TYR B 1 133 ? -10.453 -19.828 -4.199 1 98 133 TYR B O 1
ATOM 2456 N N . LEU B 1 134 ? -11.57 -19.297 -6.07 1 97.38 134 LEU B N 1
ATOM 2457 C CA . LEU B 1 134 ? -12.578 -18.578 -5.297 1 97.38 134 LEU B CA 1
ATOM 2458 C C . LEU B 1 134 ? -13.727 -19.516 -4.902 1 97.38 134 LEU B C 1
ATOM 2460 O O . LEU B 1 134 ? -14.234 -19.438 -3.781 1 97.38 134 LEU B O 1
ATOM 2464 N N . GLY B 1 135 ? -14.18 -20.297 -5.77 1 94.56 135 GLY B N 1
ATOM 2465 C CA . GLY B 1 135 ? -15.242 -21.25 -5.5 1 94.56 135 GLY B CA 1
ATOM 2466 C C . GLY B 1 135 ? -14.781 -22.453 -4.684 1 94.56 135 GLY B C 1
ATOM 2467 O O . GLY B 1 135 ? -15.438 -22.828 -3.707 1 94.56 135 GLY B O 1
ATOM 2468 N N . GLY B 1 136 ? -13.703 -23 -5.027 1 92.06 136 GLY B N 1
ATOM 2469 C CA . GLY B 1 136 ? -13.195 -24.219 -4.418 1 92.06 136 GLY B CA 1
ATOM 2470 C C . GLY B 1 136 ? -12.406 -23.969 -3.15 1 92.06 136 GLY B C 1
ATOM 2471 O O . GLY B 1 136 ? -12.75 -24.484 -2.084 1 92.06 136 GLY B O 1
ATOM 2472 N N . ARG B 1 137 ? -11.445 -23.094 -3.203 1 91.38 137 ARG B N 1
ATOM 2473 C CA . ARG B 1 137 ? -10.484 -22.906 -2.123 1 91.38 137 ARG B CA 1
ATOM 2474 C C . ARG B 1 137 ? -10.82 -21.672 -1.295 1 91.38 137 ARG B C 1
ATOM 2476 O O . ARG B 1 137 ? -10.305 -21.5 -0.187 1 91.38 137 ARG B O 1
ATOM 2483 N N . ASN B 1 138 ? -11.734 -20.844 -1.816 1 95.5 138 ASN B N 1
ATOM 2484 C CA . ASN B 1 138 ? -12.086 -19.578 -1.185 1 95.5 138 ASN B CA 1
ATOM 2485 C C . ASN B 1 138 ? -10.844 -18.75 -0.829 1 95.5 138 ASN B C 1
ATOM 2487 O O . ASN B 1 138 ? -10.695 -18.312 0.312 1 95.5 138 ASN B O 1
ATOM 2491 N N . SER B 1 139 ? -9.945 -18.703 -1.799 1 97.81 139 SER B N 1
ATOM 2492 C CA . SER B 1 139 ? -8.672 -18.016 -1.601 1 97.81 139 SER B CA 1
ATOM 2493 C C . SER B 1 139 ? -8.445 -16.969 -2.674 1 97.81 139 SER B C 1
ATOM 2495 O O . SER B 1 139 ? -7.973 -17.281 -3.77 1 97.81 139 SER B O 1
ATOM 2497 N N . THR B 1 140 ? -8.672 -15.742 -2.285 1 98.5 140 THR B N 1
ATOM 2498 C CA . THR B 1 140 ? -8.445 -14.625 -3.193 1 98.5 140 THR B CA 1
ATOM 2499 C C . THR B 1 140 ? -6.961 -14.492 -3.523 1 98.5 140 THR B C 1
ATOM 2501 O O . THR B 1 140 ? -6.594 -14.297 -4.684 1 98.5 140 THR B O 1
ATOM 2504 N N . PRO B 1 141 ? -6.055 -14.672 -2.541 1 98.69 141 PRO B N 1
ATOM 2505 C CA . PRO B 1 141 ? -4.621 -14.641 -2.85 1 98.69 141 PRO B CA 1
ATOM 2506 C C . PRO B 1 141 ? -4.215 -15.688 -3.883 1 98.69 141 PRO B C 1
ATOM 2508 O O . PRO B 1 141 ? -3.465 -15.383 -4.812 1 98.69 141 PRO B O 1
ATOM 2511 N N . ALA B 1 142 ? -4.711 -16.875 -3.75 1 98.75 142 ALA B N 1
ATOM 2512 C CA . ALA B 1 142 ? -4.375 -17.922 -4.699 1 98.75 142 ALA B CA 1
ATOM 2513 C C . ALA B 1 142 ? -4.926 -17.609 -6.09 1 98.75 142 ALA B C 1
ATOM 2515 O O . ALA B 1 142 ? -4.27 -17.891 -7.098 1 98.75 142 ALA B O 1
ATOM 2516 N N . PHE B 1 143 ? -6.117 -17.078 -6.125 1 98.88 143 PHE B N 1
ATOM 2517 C CA . PHE B 1 143 ? -6.715 -16.672 -7.395 1 98.88 143 PHE B CA 1
ATOM 2518 C C . PHE B 1 143 ? -5.816 -15.672 -8.117 1 98.88 143 PHE B C 1
ATOM 2520 O O . PHE B 1 143 ? -5.453 -15.883 -9.281 1 98.88 143 PHE B O 1
ATOM 2527 N N . LEU B 1 144 ? -5.453 -14.625 -7.406 1 98.94 144 LEU B N 1
ATOM 2528 C CA . LEU B 1 144 ? -4.66 -13.57 -8.016 1 98.94 144 LEU B CA 1
ATOM 2529 C C . LEU B 1 144 ? -3.254 -14.062 -8.344 1 98.94 144 LEU B C 1
ATOM 2531 O O . LEU B 1 144 ? -2.654 -13.641 -9.336 1 98.94 144 LEU B O 1
ATOM 2535 N N . ALA B 1 145 ? -2.725 -14.922 -7.492 1 98.88 145 ALA B N 1
ATOM 2536 C CA . ALA B 1 145 ? -1.428 -15.531 -7.777 1 98.88 145 ALA B CA 1
ATOM 2537 C C . ALA B 1 145 ? -1.48 -16.359 -9.062 1 98.88 145 ALA B C 1
ATOM 2539 O O . ALA B 1 145 ? -0.576 -16.266 -9.898 1 98.88 145 ALA B O 1
ATOM 2540 N N . ALA B 1 146 ? -2.559 -17.156 -9.227 1 98.81 146 ALA B N 1
ATOM 2541 C CA . ALA B 1 146 ? -2.725 -17.969 -10.422 1 98.81 146 ALA B CA 1
ATOM 2542 C C . ALA B 1 146 ? -2.832 -17.094 -11.672 1 98.81 146 ALA B C 1
ATOM 2544 O O . ALA B 1 146 ? -2.238 -17.406 -12.703 1 98.81 146 ALA B O 1
ATOM 2545 N N . VAL B 1 147 ? -3.604 -16.062 -11.562 1 98.81 147 VAL B N 1
ATOM 2546 C CA . VAL B 1 147 ? -3.758 -15.133 -12.672 1 98.81 147 VAL B CA 1
ATOM 2547 C C . VAL B 1 147 ? -2.406 -14.508 -13.016 1 98.81 147 VAL B C 1
ATOM 2549 O O . VAL B 1 147 ? -2.051 -14.383 -14.188 1 98.81 147 VAL B O 1
ATOM 2552 N N . THR B 1 148 ? -1.629 -14.07 -12.016 1 98.81 148 THR B N 1
ATOM 2553 C CA . THR B 1 148 ? -0.317 -13.461 -12.203 1 98.81 148 THR B CA 1
ATOM 2554 C C . THR B 1 148 ? 0.621 -14.422 -12.938 1 98.81 148 THR B C 1
ATOM 2556 O O . THR B 1 148 ? 1.302 -14.031 -13.883 1 98.81 148 THR B O 1
ATOM 2559 N N . LEU B 1 149 ? 0.621 -15.688 -12.547 1 98.5 149 LEU B N 1
ATOM 2560 C CA . LEU B 1 149 ? 1.481 -16.672 -13.195 1 98.5 149 LEU B CA 1
ATOM 2561 C C . LEU B 1 149 ? 1.068 -16.891 -14.648 1 98.5 149 LEU B C 1
ATOM 2563 O O . LEU B 1 149 ? 1.922 -17 -15.531 1 98.5 149 LEU B O 1
ATOM 2567 N N . ALA B 1 150 ? -0.193 -16.984 -14.852 1 98.25 150 ALA B N 1
ATOM 2568 C CA . ALA B 1 150 ? -0.698 -17.188 -16.203 1 98.25 150 ALA B CA 1
ATOM 2569 C C . ALA B 1 150 ? -0.337 -16.031 -17.109 1 98.25 150 ALA B C 1
ATOM 2571 O O . ALA B 1 150 ? 0.078 -16.219 -18.266 1 98.25 150 ALA B O 1
ATOM 2572 N N . LEU B 1 151 ? -0.526 -14.875 -16.641 1 98.25 151 LEU B N 1
ATOM 2573 C CA . LEU B 1 151 ? -0.247 -13.688 -17.422 1 98.25 151 LEU B CA 1
ATOM 2574 C C . LEU B 1 151 ? 1.253 -13.523 -17.656 1 98.25 151 LEU B C 1
ATOM 2576 O O . LEU B 1 151 ? 1.683 -13.086 -18.719 1 98.25 151 LEU B O 1
ATOM 2580 N N . ASP B 1 152 ? 2.029 -13.75 -16.609 1 97.75 152 ASP B N 1
ATOM 2581 C CA . ASP B 1 152 ? 3.482 -13.711 -16.75 1 97.75 152 ASP B CA 1
ATOM 2582 C C . ASP B 1 152 ? 3.955 -14.672 -17.828 1 97.75 152 ASP B C 1
ATOM 2584 O O . ASP B 1 152 ? 4.836 -14.328 -18.625 1 97.75 152 ASP B O 1
ATOM 2588 N N . GLU B 1 153 ? 3.432 -15.828 -17.812 1 96.31 153 GLU B N 1
ATOM 2589 C CA . GLU B 1 153 ? 3.785 -16.828 -18.812 1 96.31 153 GLU B CA 1
ATOM 2590 C C . GLU B 1 153 ? 3.451 -16.344 -20.219 1 96.31 153 GLU B C 1
ATOM 2592 O O . GLU B 1 153 ? 4.238 -16.531 -21.156 1 96.31 153 GLU B O 1
ATOM 2597 N N . LYS B 1 154 ? 2.328 -15.797 -20.375 1 95.44 154 LYS B N 1
ATOM 2598 C CA . LYS B 1 154 ? 1.912 -15.258 -21.656 1 95.44 154 LYS B CA 1
ATOM 2599 C C . LYS B 1 154 ? 2.85 -14.148 -22.125 1 95.44 154 LYS B C 1
ATOM 2601 O O . LYS B 1 154 ? 3.148 -14.031 -23.312 1 95.44 154 LYS B O 1
ATOM 2606 N N . SER B 1 155 ? 3.254 -13.367 -21.188 1 93.12 155 SER B N 1
ATOM 2607 C CA . SER B 1 155 ? 4.129 -12.25 -21.5 1 93.12 155 SER B CA 1
ATOM 2608 C C . SER B 1 155 ? 5.512 -12.727 -21.938 1 93.12 155 SER B C 1
ATOM 2610 O O . SER B 1 155 ? 6.164 -12.094 -22.766 1 93.12 155 SER B O 1
ATOM 2612 N N . GLN B 1 156 ? 6.012 -13.766 -21.328 1 90.94 156 GLN B N 1
ATOM 2613 C CA . GLN B 1 156 ? 7.312 -14.336 -21.656 1 90.94 156 GLN B CA 1
ATOM 2614 C C . GLN B 1 156 ? 7.293 -14.977 -23.047 1 90.94 156 GLN B C 1
ATOM 2616 O O . GLN B 1 156 ? 8.281 -14.914 -23.781 1 90.94 156 GLN B O 1
ATOM 2621 N N . SER B 1 157 ? 6.262 -15.68 -23.391 1 86.31 157 SER B N 1
ATOM 2622 C CA . SER B 1 157 ? 6.129 -16.344 -24.688 1 86.31 157 SER B CA 1
ATOM 2623 C C . SER B 1 157 ? 6.02 -15.328 -25.828 1 86.31 157 SER B C 1
ATOM 2625 O O . SER B 1 157 ? 6.473 -15.586 -26.938 1 86.31 157 SER B O 1
ATOM 2627 N N . ALA B 1 158 ? 5.445 -14.219 -25.609 1 79.56 158 ALA B N 1
ATOM 2628 C CA . ALA B 1 158 ? 5.305 -13.164 -26.609 1 79.56 158 ALA B CA 1
ATOM 2629 C C . ALA B 1 158 ? 6.645 -12.484 -26.875 1 79.56 158 ALA B C 1
ATOM 2631 O O . ALA B 1 158 ? 6.906 -12.055 -28 1 79.56 158 ALA B O 1
ATOM 2632 N N . SER B 1 159 ? 7.438 -12.32 -25.859 1 71.38 159 SER B N 1
ATOM 2633 C CA . SER B 1 159 ? 8.734 -11.664 -26.016 1 71.38 159 SER B CA 1
ATOM 2634 C C . SER B 1 159 ? 9.727 -12.562 -26.75 1 71.38 159 SER B C 1
ATOM 2636 O O . SER B 1 159 ? 10.602 -12.086 -27.469 1 71.38 159 SER B O 1
ATOM 2638 N N . SER B 1 160 ? 9.695 -13.875 -26.516 1 65.19 160 SER B N 1
ATOM 2639 C CA . SER B 1 160 ? 10.602 -14.82 -27.172 1 65.19 160 SER B CA 1
ATOM 2640 C C . SER B 1 160 ? 10.305 -14.93 -28.672 1 65.19 160 SER B C 1
ATOM 2642 O O . SER B 1 160 ? 11.203 -15.234 -29.453 1 65.19 160 SER B O 1
ATOM 2644 N N . VAL B 1 161 ? 9.102 -14.734 -29.047 1 56.88 161 VAL B N 1
ATOM 2645 C CA . VAL B 1 161 ? 8.789 -14.836 -30.453 1 56.88 161 VAL B CA 1
ATOM 2646 C C . VAL B 1 161 ? 9.367 -13.641 -31.203 1 56.88 161 VAL B C 1
ATOM 2648 O O . VAL B 1 161 ? 9.602 -13.703 -32.406 1 56.88 161 VAL B O 1
ATOM 2651 N N . HIS B 1 162 ? 9.508 -12.508 -30.578 1 52.75 162 HIS B N 1
ATOM 2652 C CA . HIS B 1 162 ? 10.062 -11.391 -31.328 1 52.75 162 HIS B CA 1
ATOM 2653 C C . HIS B 1 162 ? 11.555 -11.594 -31.594 1 52.75 162 HIS B C 1
ATOM 2655 O O . HIS B 1 162 ? 12.125 -10.945 -32.469 1 52.75 162 HIS B O 1
ATOM 2661 N N . SER B 1 163 ? 12.211 -12.336 -30.797 1 51.44 163 SER B N 1
ATOM 2662 C CA . SER B 1 163 ? 13.633 -12.477 -31.078 1 51.44 163 SER B CA 1
ATOM 2663 C C . SER B 1 163 ? 13.883 -13.375 -32.281 1 51.44 163 SER B C 1
ATOM 2665 O O . SER B 1 163 ? 15.023 -13.523 -32.719 1 51.44 163 SER B O 1
ATOM 2667 N N . PHE B 1 164 ? 12.961 -14.156 -32.688 1 48.34 164 PHE B N 1
ATOM 2668 C CA . PHE B 1 164 ? 13.305 -14.984 -33.844 1 48.34 164 PHE B CA 1
ATOM 2669 C C . PHE B 1 164 ? 13.297 -14.164 -35.125 1 48.34 164 PHE B C 1
ATOM 2671 O O . PHE B 1 164 ? 13.82 -14.602 -36.156 1 48.34 164 PHE B O 1
ATOM 2678 N N . ASN B 1 165 ? 12.516 -13.188 -35.188 1 45.06 165 ASN B N 1
ATOM 2679 C CA . ASN B 1 165 ? 12.461 -12.648 -36.562 1 45.06 165 ASN B CA 1
ATOM 2680 C C . ASN B 1 165 ? 13.711 -11.828 -36.875 1 45.06 165 ASN B C 1
ATOM 2682 O O . ASN B 1 165 ? 13.797 -11.234 -37.969 1 45.06 165 ASN B O 1
ATOM 2686 N N . PHE B 1 166 ? 14.43 -11.469 -35.875 1 41.31 166 PHE B N 1
ATOM 2687 C CA . PHE B 1 166 ? 15.43 -10.57 -36.438 1 41.31 166 PHE B CA 1
ATOM 2688 C C . PHE B 1 166 ? 16.578 -11.352 -37.062 1 41.31 166 PHE B C 1
ATOM 2690 O O . PHE B 1 166 ? 17.547 -10.766 -37.562 1 41.31 166 PHE B O 1
ATOM 2697 N N . SER B 1 167 ? 16.688 -12.562 -36.656 1 41.28 167 SER B N 1
ATOM 2698 C CA . SER B 1 167 ? 17.891 -13.133 -37.25 1 41.28 167 SER B CA 1
ATOM 2699 C C . SER B 1 167 ? 17.688 -13.438 -38.719 1 41.28 167 SER B C 1
ATOM 2701 O O . SER B 1 167 ? 18.547 -14.023 -39.375 1 41.28 167 SER B O 1
ATOM 2703 N N . ASP B 1 168 ? 16.578 -13.055 -39.344 1 31.56 168 ASP B N 1
ATOM 2704 C CA . ASP B 1 168 ? 16.844 -13.117 -40.781 1 31.56 168 ASP B CA 1
ATOM 2705 C C . ASP B 1 168 ? 17.625 -11.883 -41.25 1 31.56 168 ASP B C 1
ATOM 2707 O O . ASP B 1 168 ? 17.375 -10.773 -40.781 1 31.56 168 ASP B O 1
#

Secondary structure (DSSP, 8-state):
-HHHHHHHHHHHHHHTTS--GGGGGG---HHHHHHHHHHHHHHHHHHHHHHHHHHHHHHHHHHHHHHHHHHHHHHHHHHHSEEEEEETTTEEEEEETTSTT-EEEEEEEGGGTEEEEPP-HHHHTTHHHIIIIIIIS--HHHHHHHHHHHHHHHHHHHHHHHTTGGG-/-HHHHHHHHHHHHHHTTT--GGGGGG-S-HHHHHHHHHHHHHHHHHHHHHHHHHHHHHHHHHHHHHHHHHHHHHHHHHHHSEEEEEETTTEEEEEETTSTT-EEEEEEEGGGTEEEEPP-HHHHTTHHHIIIIIIIS--HHHHHHHHHHHHHHHHHHHHHHHTTGGG-

Nearest PDB structures (foldseek):
  4dzo-assembly1_A  TM=8.877E-01  e=9.755E-07  Homo sapiens
  7b1f-assembly1_B  TM=9.225E-01  e=1.887E-06  Homo sapiens
  7b1h-assembly1_A  TM=9.272E-01  e=1.777E-06  Homo sapiens
  4dzo-assembly1_B  TM=8.274E-01  e=6.037E-07  Homo sapiens
  7b1j-assembly1_B  TM=9.156E-01  e=7.961E-06  Homo sapiens

Foldseek 3Di:
DVVVVVVVVVVVVVVVPPPPCPCVVVVPPPVRVVVVVVVVVVVVVVVVVVVVVVVVVVVVVVVVVVVVVVVVQVVCCVVLQWRWADDPDFWIWIAGVLDPPDTWIWGAPPNRPDIDTDDDPRVVVLVVLCCPCCVPVVHPSSSSSVVNVVSVVVSVVVVVVVVVPPVD/DVVVVVVVVVVVVVVVPPPPCPCVVVPPPPVRVVVVVVVVVVVVVVVVVVVVVVVVVVVVVVVVVVVVVVVVQVVCCVPLQWRWADDPDFWIWIAGVLHPPDTWIWGAPPNRPDIDTDDDPRVVVLVVLCCPCCVPVVHPSSSSSVVNVVSVVVSVVVVVVVVVPVVD

Radius of gyration: 37.93 Å; Cα contacts (8 Å, |Δi|>4): 336; chains: 2; bounding box: 70×122×104 Å

pLDDT: mean 83.0, std 21.14, range [29.86, 98.94]

InterPro domains:
  IPR008672 Spindle assembly checkpoint component Mad1 [PF05557] (41-154)
  IPR008672 Spindle assembly checkpoint component Mad1 [PTHR23168] (18-154)